Protein AF-A0A7S1NG28-F1 (afdb_monomer_lite)

Foldseek 3Di:
DDDPPPPPPPPDLDPCLVVLLVVLCCVVVVVVVVVVVCVVVCVAPPVNVVVVVVCCVPPVVVVLLVVLVVPADPVLDDVVVLVVVLVVLVVVLVVLLVCLVPPDPDDPLVSLLNSLVRSLVSNPPPCLSNVQSVCCSPPVSCNSSSSNGPPPVVSNVVSVVSNVVSVVVVVVVVVVVVVVVVVVPVPPDPCPDPVVVVVVVVVPPD

InterPro domains:
  IPR004776 Membrane transport PIN-like [PF03547] (29-153)
  IPR051832 Regulators of mTOR signaling and Rac activation [PTHR22829] (18-184)

Organism: NCBI:txid73025

Sequence (206 aa):
FFSIQTMEPLMTPGPGAIEGLALALGKTLGVVAIGYVMGSAGFCDPAAGKGLNQFLSWVAFPAFVFHGLATMDLSRLSWSVYSAILVSKIVPMVAMIAIVFCFSSACMSDRWKMAGILGMFVTMTNDVAIGLPIVQAVYPEFTSYLYLPQQHVLFNPVALIFLEVGATCESAGAGTLIEQLEDSSTTPRRVTPTWVKLLRNILTNH

Secondary structure (DSSP, 8-state):
-------------STHHHHHHHHHHHHHHHHHHHHHHHHHTT-S-HHHHHHHHHHIIIIIHHHHHHHHHHT--GGG--HHHHHHHHHHHHHHHHHHHHHHHHH--S-HHHHHHHHHHHHHHHH---HHHHHHHHHHHH-GGGHHHHTSTTHHHHHHHHHHHHHHHHHHHHHHHHHHHHHHHHHTT-S------HHHHHHHHHHT--

Structure (mmCIF, N/CA/C/O backbone):
data_AF-A0A7S1NG28-F1
#
_entry.id   AF-A0A7S1NG28-F1
#
loop_
_atom_site.group_PDB
_atom_site.id
_atom_site.type_symbol
_atom_site.label_atom_id
_atom_site.label_alt_id
_atom_site.label_comp_id
_atom_site.label_asym_id
_atom_site.label_entity_id
_atom_site.label_seq_id
_atom_site.pdbx_PDB_ins_code
_atom_site.Cartn_x
_atom_site.Cartn_y
_atom_site.Cartn_z
_atom_site.occupancy
_atom_site.B_iso_or_equiv
_atom_site.auth_seq_id
_atom_site.auth_comp_id
_atom_site.auth_asym_id
_atom_site.auth_atom_id
_atom_site.pdbx_PDB_model_num
ATOM 1 N N . PHE A 1 1 ? -5.004 -18.526 -11.754 1.00 30.83 1 PHE A N 1
ATOM 2 C CA . PHE A 1 1 ? -6.233 -18.669 -12.559 1.00 30.83 1 PHE A CA 1
ATOM 3 C C . PHE A 1 1 ? -6.660 -17.307 -13.096 1.00 30.83 1 PHE A C 1
ATOM 5 O O . PHE A 1 1 ? -7.582 -16.688 -12.593 1.00 30.83 1 PHE A O 1
ATOM 12 N N . PHE A 1 2 ? -5.934 -16.824 -14.097 1.00 25.06 2 PHE A N 1
ATOM 13 C CA . PHE A 1 2 ? -6.438 -15.955 -15.156 1.00 25.06 2 PHE A CA 1
ATOM 14 C C . PHE A 1 2 ? -5.413 -16.127 -16.272 1.00 25.06 2 PHE A C 1
ATOM 16 O O . PHE A 1 2 ? -4.219 -15.950 -16.034 1.00 25.06 2 PHE A O 1
ATOM 23 N N . SER A 1 3 ? -5.858 -16.659 -17.405 1.00 23.86 3 SER A N 1
ATOM 24 C CA . SER A 1 3 ? -4.995 -17.138 -18.477 1.00 23.86 3 SER A CA 1
ATOM 25 C C . SER A 1 3 ? -4.013 -16.070 -18.944 1.00 23.86 3 SER A C 1
ATOM 27 O O . SER A 1 3 ? -4.381 -15.108 -19.613 1.00 23.86 3 SER A O 1
ATOM 29 N N . ILE A 1 4 ? -2.741 -16.321 -18.656 1.00 35.03 4 ILE A N 1
ATOM 30 C CA . ILE A 1 4 ? -1.608 -15.873 -19.455 1.00 35.03 4 ILE A CA 1
ATOM 31 C C . ILE A 1 4 ? -1.685 -16.660 -20.773 1.00 35.03 4 ILE A C 1
ATOM 33 O O . ILE A 1 4 ? -1.007 -17.671 -20.881 1.00 35.03 4 ILE A O 1
ATOM 37 N N . GLN A 1 5 ? -2.563 -16.306 -21.729 1.00 37.75 5 GLN A N 1
ATOM 38 C CA . GLN A 1 5 ? -2.419 -16.818 -23.110 1.00 37.75 5 GLN A CA 1
ATOM 39 C C . GLN A 1 5 ? -3.238 -16.179 -24.242 1.00 37.75 5 GLN A C 1
ATOM 41 O O . GLN A 1 5 ? -3.453 -16.818 -25.267 1.00 37.75 5 GLN A O 1
ATOM 46 N N . THR A 1 6 ? -3.594 -14.902 -24.168 1.00 32.41 6 THR A N 1
ATOM 47 C CA . THR A 1 6 ? -3.816 -14.147 -25.415 1.00 32.41 6 THR A CA 1
ATOM 48 C C . THR A 1 6 ? -2.918 -12.927 -25.415 1.00 32.41 6 THR A C 1
ATOM 50 O O . THR A 1 6 ? -3.354 -11.801 -25.192 1.00 32.41 6 THR A O 1
ATOM 53 N N . MET A 1 7 ? -1.628 -13.200 -25.635 1.00 38.50 7 MET A N 1
ATOM 54 C CA . MET A 1 7 ? -0.786 -12.304 -26.414 1.00 38.50 7 MET A CA 1
ATOM 55 C C . MET A 1 7 ? -1.420 -12.186 -27.803 1.00 38.50 7 MET A C 1
ATOM 57 O O . MET A 1 7 ? -1.120 -12.967 -28.700 1.00 38.50 7 MET A O 1
ATOM 61 N N . GLU A 1 8 ? -2.332 -11.239 -27.969 1.00 35.44 8 GLU A N 1
ATOM 62 C CA . GLU A 1 8 ? -2.424 -10.569 -29.255 1.00 35.44 8 GLU A CA 1
ATOM 63 C C . GLU A 1 8 ? -1.330 -9.498 -29.221 1.00 35.44 8 GLU A C 1
ATOM 65 O O . GLU A 1 8 ? -1.237 -8.766 -28.225 1.00 35.44 8 GLU A O 1
ATOM 70 N N . PRO A 1 9 ? -0.427 -9.438 -30.211 1.00 39.75 9 PRO A N 1
ATOM 71 C CA . PRO A 1 9 ? 0.555 -8.381 -30.226 1.00 39.75 9 PRO A CA 1
ATOM 72 C C . PRO A 1 9 ? -0.233 -7.094 -30.453 1.00 39.75 9 PRO A C 1
ATOM 74 O O . PRO A 1 9 ? -0.689 -6.836 -31.562 1.00 39.75 9 PRO A O 1
ATOM 77 N N . LEU A 1 10 ? -0.350 -6.243 -29.432 1.00 43.09 10 LEU A N 1
ATOM 78 C CA . LEU A 1 10 ? -0.720 -4.832 -29.604 1.00 43.09 10 LEU A CA 1
ATOM 79 C C . LEU A 1 10 ? 0.421 -4.068 -30.316 1.00 43.09 10 LEU A C 1
ATOM 81 O O . LEU A 1 10 ? 0.764 -2.942 -29.971 1.00 43.09 10 LEU A O 1
ATOM 85 N N . MET A 1 11 ? 1.048 -4.704 -31.311 1.00 46.78 11 MET A N 1
ATOM 86 C CA . MET A 1 11 ? 2.004 -4.122 -32.233 1.00 46.78 11 MET A CA 1
ATOM 87 C C . MET A 1 11 ? 1.232 -3.424 -33.347 1.00 46.78 11 MET A C 1
ATOM 89 O O . MET A 1 11 ? 1.193 -3.881 -34.484 1.00 46.78 11 MET A O 1
ATOM 93 N N . THR A 1 12 ? 0.665 -2.270 -33.024 1.00 39.78 12 THR A N 1
ATOM 94 C CA . THR A 1 12 ? 0.581 -1.178 -33.992 1.00 39.78 12 THR A CA 1
ATOM 95 C C . THR A 1 12 ? 0.911 0.113 -33.251 1.00 39.78 12 THR A C 1
ATOM 97 O O . THR A 1 12 ? 0.178 0.460 -32.321 1.00 39.78 12 THR A O 1
ATOM 100 N N . PRO A 1 13 ? 1.990 0.833 -33.613 1.00 50.16 13 PRO A N 1
ATOM 101 C CA . PRO A 1 13 ? 2.253 2.153 -33.064 1.00 50.16 13 PRO A CA 1
ATOM 102 C C . PRO A 1 13 ? 1.191 3.090 -33.644 1.00 50.16 13 PRO A C 1
ATOM 104 O O . PRO A 1 13 ? 1.249 3.504 -34.798 1.00 50.16 13 PRO A O 1
ATOM 107 N N . GLY A 1 14 ? 0.149 3.333 -32.865 1.00 51.50 14 GLY A N 1
ATOM 108 C CA . GLY A 1 14 ? -1.042 4.056 -33.279 1.00 51.50 14 GLY A CA 1
ATOM 109 C C . GLY A 1 14 ? -1.953 4.310 -32.075 1.00 51.50 14 GLY A C 1
ATOM 110 O O . GLY A 1 14 ? -1.611 3.899 -30.969 1.00 51.50 14 GLY A O 1
ATOM 111 N N . PRO A 1 15 ? -3.106 4.971 -32.256 1.00 47.94 15 PRO A N 1
ATOM 112 C CA . PRO A 1 15 ? -3.998 5.486 -31.199 1.00 47.94 15 PRO A CA 1
ATOM 113 C C . PRO A 1 15 ? -4.588 4.449 -30.204 1.00 47.94 15 PRO A C 1
ATOM 115 O O . PRO A 1 15 ? -5.473 4.784 -29.424 1.00 47.94 15 PRO A O 1
ATOM 118 N N . GLY A 1 16 ? -4.080 3.213 -30.168 1.00 58.66 16 GLY A N 1
ATOM 119 C CA . GLY A 1 16 ? -4.538 2.095 -29.339 1.00 58.66 16 GLY A CA 1
ATOM 120 C C . GLY A 1 16 ? -3.988 2.038 -27.905 1.00 58.66 16 GLY A C 1
ATOM 121 O O . GLY A 1 16 ? -4.437 1.200 -27.129 1.00 58.66 16 GLY A O 1
ATOM 122 N N . ALA A 1 17 ? -3.067 2.918 -27.491 1.00 61.31 17 ALA A N 1
ATOM 123 C CA . ALA A 1 17 ? -2.625 2.965 -26.086 1.00 61.31 17 ALA A CA 1
ATOM 124 C C . ALA A 1 17 ? -3.771 3.373 -25.136 1.00 61.31 17 ALA A C 1
ATO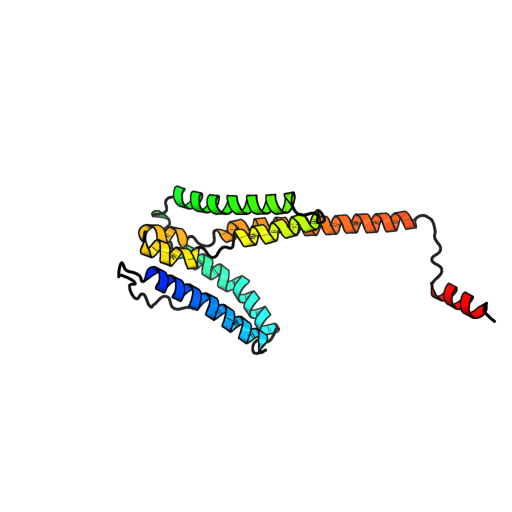M 126 O O . ALA A 1 17 ? -3.914 2.823 -24.043 1.00 61.31 17 ALA A O 1
ATOM 127 N N . ILE A 1 18 ? -4.626 4.300 -25.585 1.00 66.31 18 ILE A N 1
ATOM 128 C CA . ILE A 1 18 ? -5.821 4.735 -24.850 1.00 66.31 18 ILE A CA 1
ATOM 129 C C . ILE A 1 18 ? -6.872 3.622 -24.816 1.00 66.31 18 ILE A C 1
ATOM 131 O O . ILE A 1 18 ? -7.510 3.420 -23.787 1.00 66.31 18 ILE A O 1
ATOM 135 N N . GLU A 1 19 ? -7.016 2.855 -25.898 1.00 70.00 19 GLU A N 1
ATOM 136 C CA . GLU A 1 19 ? -7.930 1.709 -25.960 1.00 70.00 19 GLU A CA 1
ATOM 137 C C . GLU A 1 19 ? -7.459 0.558 -25.065 1.00 70.00 19 GLU A C 1
ATOM 139 O O . GLU A 1 19 ? -8.256 -0.006 -24.317 1.00 70.00 19 GLU A O 1
ATOM 144 N N . GLY A 1 20 ? -6.157 0.258 -25.061 1.00 68.88 20 GLY A N 1
ATOM 145 C CA . GLY A 1 20 ? -5.554 -0.725 -24.162 1.00 68.88 20 GLY A CA 1
ATOM 146 C C . GLY A 1 20 ? -5.721 -0.341 -22.691 1.00 68.88 20 GLY A C 1
ATOM 147 O O . GLY A 1 20 ? -6.097 -1.181 -21.870 1.00 68.88 20 GLY A O 1
ATOM 148 N N . LEU A 1 21 ? -5.529 0.941 -22.365 1.00 67.75 21 LEU A N 1
ATOM 149 C CA . LEU A 1 21 ? -5.774 1.475 -21.026 1.00 67.75 21 LEU A CA 1
ATOM 150 C C . LEU A 1 21 ? -7.259 1.390 -20.645 1.00 67.75 21 LEU A C 1
ATOM 152 O O . LEU A 1 21 ? -7.587 0.884 -19.572 1.00 67.75 21 LEU A O 1
ATOM 156 N N . ALA A 1 22 ? -8.161 1.841 -21.519 1.00 74.25 22 ALA A N 1
ATOM 157 C CA . ALA A 1 22 ? -9.603 1.790 -21.290 1.00 74.25 22 ALA A CA 1
ATOM 158 C C . ALA A 1 22 ? -10.098 0.348 -21.110 1.00 74.25 22 ALA A C 1
ATOM 160 O O . ALA A 1 22 ? -10.918 0.079 -20.232 1.00 74.25 22 ALA A O 1
ATOM 161 N N . LEU A 1 23 ? -9.553 -0.600 -21.875 1.00 77.94 23 LEU A N 1
ATOM 162 C CA . LEU A 1 23 ? -9.865 -2.021 -21.760 1.00 77.94 23 LEU A CA 1
ATOM 163 C C . LEU A 1 23 ? -9.346 -2.618 -20.444 1.00 77.94 23 LEU A C 1
ATOM 165 O O . LEU A 1 23 ? -10.053 -3.401 -19.808 1.00 77.94 23 LEU A O 1
ATOM 169 N N . ALA A 1 24 ? -8.132 -2.261 -20.017 1.00 69.25 24 ALA A N 1
ATOM 170 C CA . ALA A 1 24 ? -7.560 -2.714 -18.749 1.00 69.25 24 ALA A CA 1
ATOM 171 C C . ALA A 1 24 ? -8.343 -2.164 -17.544 1.00 69.25 24 ALA A C 1
ATOM 173 O O . ALA A 1 24 ? -8.700 -2.916 -16.630 1.00 69.25 24 ALA A O 1
ATOM 174 N N . LEU A 1 25 ? -8.679 -0.873 -17.567 1.00 75.62 25 LEU A N 1
ATOM 175 C CA . LEU A 1 25 ? -9.518 -0.234 -16.553 1.00 75.62 25 LEU A CA 1
ATOM 176 C C . LEU A 1 25 ? -10.925 -0.836 -16.537 1.00 75.62 25 LEU A C 1
ATOM 178 O O . LEU A 1 25 ? -11.418 -1.210 -15.477 1.00 75.62 25 LEU A O 1
ATOM 182 N N . GLY A 1 26 ? -11.545 -1.017 -17.704 1.00 81.19 26 GLY A N 1
ATOM 183 C CA . GLY A 1 26 ? -12.865 -1.631 -17.825 1.00 81.19 26 GLY A CA 1
ATOM 184 C C . GLY A 1 26 ? -12.901 -3.058 -17.278 1.00 81.19 26 GLY A C 1
ATOM 185 O O . GLY A 1 26 ? -13.820 -3.412 -16.542 1.00 81.19 26 GLY A O 1
ATOM 186 N N . LYS A 1 27 ? -11.875 -3.871 -17.557 1.00 78.06 27 LYS A N 1
ATOM 187 C CA . LYS A 1 27 ? -11.759 -5.236 -17.014 1.00 78.06 27 LYS A CA 1
ATOM 188 C C . LYS A 1 27 ? -11.588 -5.247 -15.496 1.00 78.06 27 LYS A C 1
ATOM 190 O O . LYS A 1 27 ? -12.280 -6.003 -14.818 1.00 78.06 27 LYS A O 1
ATOM 195 N N . THR A 1 28 ? -10.682 -4.429 -14.961 1.00 78.12 28 THR A N 1
ATOM 196 C CA . THR A 1 28 ? -10.407 -4.405 -13.514 1.00 78.12 28 THR A CA 1
ATOM 197 C C . THR A 1 28 ? -11.588 -3.861 -12.714 1.00 78.12 28 THR A C 1
ATOM 199 O O . THR A 1 28 ? -12.024 -4.506 -11.761 1.00 78.12 28 THR A O 1
ATOM 202 N N . LEU A 1 29 ? -12.177 -2.741 -13.138 1.00 82.94 29 LEU A N 1
ATOM 203 C CA . LEU A 1 29 ? -13.374 -2.179 -12.507 1.00 82.94 29 LEU A CA 1
ATOM 204 C C . LEU A 1 29 ? -14.593 -3.086 -12.689 1.00 82.94 29 LEU A C 1
ATOM 206 O O . LEU A 1 29 ? -15.371 -3.250 -11.754 1.00 82.94 29 LEU A O 1
ATOM 210 N N . GLY A 1 30 ? -14.735 -3.720 -13.855 1.00 88.19 30 GLY A N 1
ATOM 211 C CA . GLY A 1 30 ? -15.821 -4.655 -14.141 1.00 88.19 30 GLY A CA 1
ATOM 212 C C . GLY A 1 30 ? -15.817 -5.861 -13.204 1.00 88.19 30 GLY A C 1
ATOM 213 O O . GLY A 1 30 ? -16.849 -6.186 -12.622 1.00 88.19 30 GLY A O 1
ATOM 214 N N . VAL A 1 31 ? -14.657 -6.487 -12.982 1.00 85.69 31 VAL A N 1
ATOM 215 C CA . VAL A 1 31 ? -14.522 -7.601 -12.025 1.00 85.69 31 VAL A CA 1
ATOM 216 C C . VAL A 1 31 ? -14.873 -7.169 -10.599 1.00 85.69 31 VAL A C 1
ATOM 218 O O . VAL A 1 31 ? -15.598 -7.888 -9.910 1.00 85.69 31 VAL A O 1
ATOM 221 N N . VAL A 1 32 ? -14.412 -5.994 -10.157 1.00 85.69 32 VAL A N 1
ATOM 222 C CA . VAL A 1 32 ? -14.742 -5.466 -8.821 1.00 85.69 32 VAL A CA 1
ATOM 223 C C . VAL A 1 32 ? -16.242 -5.183 -8.695 1.00 85.69 32 VAL A C 1
ATOM 225 O O . VAL A 1 32 ? -16.850 -5.552 -7.690 1.00 85.69 32 VAL A O 1
ATOM 228 N N . ALA A 1 33 ? -16.860 -4.592 -9.721 1.00 87.81 33 ALA A N 1
ATOM 229 C CA . ALA A 1 33 ? -18.292 -4.305 -9.747 1.00 87.81 33 ALA A CA 1
ATOM 230 C C . ALA A 1 33 ? -19.134 -5.587 -9.685 1.00 87.81 33 ALA A C 1
ATOM 232 O O . ALA A 1 33 ? -20.088 -5.657 -8.912 1.00 87.81 33 ALA A O 1
ATOM 233 N N . ILE A 1 34 ? -18.751 -6.624 -10.435 1.00 89.56 34 ILE A N 1
ATOM 234 C CA . ILE A 1 34 ? -19.405 -7.937 -10.379 1.00 89.56 34 ILE A CA 1
ATOM 235 C C . ILE A 1 34 ? -19.285 -8.531 -8.973 1.00 89.56 34 ILE A C 1
ATOM 237 O O . ILE A 1 34 ? -20.286 -8.980 -8.421 1.00 89.56 34 ILE A O 1
ATOM 241 N N . GLY A 1 35 ? -18.096 -8.486 -8.363 1.00 85.44 35 GLY A N 1
ATOM 242 C CA . GLY A 1 35 ? -17.890 -8.957 -6.991 1.00 85.44 35 GLY A CA 1
ATOM 243 C C . GLY A 1 35 ? -18.773 -8.228 -5.974 1.00 85.44 35 GLY A C 1
ATOM 244 O O . GLY A 1 35 ? -19.375 -8.865 -5.109 1.00 85.44 35 GLY A O 1
ATOM 245 N N . TYR A 1 36 ? -18.917 -6.907 -6.113 1.00 87.38 36 TYR A N 1
ATOM 246 C CA . TYR A 1 36 ? -19.797 -6.106 -5.263 1.00 87.38 36 TYR A CA 1
ATOM 247 C C . TYR A 1 36 ? -21.275 -6.471 -5.445 1.00 87.38 36 TYR A C 1
ATOM 249 O O . TYR A 1 36 ? -21.966 -6.695 -4.454 1.00 87.38 36 TYR A O 1
ATOM 257 N N . VAL A 1 37 ? -21.754 -6.586 -6.689 1.00 89.38 37 VAL A N 1
ATOM 258 C CA . VAL A 1 37 ? -23.142 -6.982 -6.991 1.00 89.38 37 VAL A CA 1
ATOM 259 C C . VAL A 1 37 ? -23.438 -8.388 -6.470 1.00 89.38 37 VAL A C 1
ATOM 261 O O . VAL A 1 37 ? -24.502 -8.633 -5.913 1.00 89.38 37 VAL A O 1
ATOM 264 N N . MET A 1 38 ? -22.488 -9.314 -6.593 1.00 85.56 38 MET A N 1
ATOM 265 C CA . MET A 1 38 ? -22.636 -10.681 -6.092 1.00 85.56 38 MET A CA 1
ATOM 266 C C . MET A 1 38 ? -22.705 -10.727 -4.556 1.00 85.56 38 MET A C 1
ATOM 268 O O . MET A 1 38 ? -23.465 -11.518 -3.995 1.00 85.56 38 MET A O 1
ATOM 272 N N . GLY A 1 39 ? -21.959 -9.850 -3.877 1.00 82.50 39 GLY A N 1
ATOM 273 C CA . GLY A 1 39 ? -22.046 -9.661 -2.429 1.00 82.50 39 GLY A CA 1
ATOM 274 C C . GLY A 1 39 ? -23.351 -8.993 -1.985 1.00 82.50 39 GLY A C 1
ATOM 275 O O . GLY A 1 39 ? -23.963 -9.437 -1.018 1.00 82.50 39 GLY A O 1
ATOM 276 N N . SER A 1 40 ? -23.816 -7.964 -2.700 1.00 81.88 40 SER A N 1
ATOM 277 C CA . SER A 1 40 ? -25.035 -7.224 -2.343 1.00 81.88 40 SER A CA 1
ATOM 278 C C . SER A 1 40 ? -26.323 -7.990 -2.647 1.00 81.88 40 SER A C 1
ATOM 280 O O . SER A 1 40 ? -27.295 -7.864 -1.908 1.00 81.88 40 SER A O 1
ATOM 282 N N . ALA A 1 41 ? -26.326 -8.836 -3.679 1.00 84.62 41 ALA A N 1
ATOM 283 C CA . ALA A 1 41 ? -27.439 -9.723 -4.010 1.00 84.62 41 ALA A CA 1
ATOM 284 C C . ALA A 1 41 ? -27.504 -10.989 -3.128 1.00 84.62 41 ALA A C 1
ATOM 286 O O . ALA A 1 41 ? -28.381 -11.826 -3.328 1.00 84.62 41 ALA A O 1
ATOM 287 N N . GLY A 1 42 ? -26.591 -11.148 -2.161 1.00 80.25 42 GLY A N 1
ATOM 288 C CA . GLY A 1 42 ? -26.604 -12.263 -1.209 1.00 80.25 42 GLY A CA 1
ATOM 289 C C . GLY A 1 42 ? -26.225 -13.620 -1.810 1.00 80.25 42 GLY A C 1
ATOM 290 O O . GLY A 1 42 ? -26.454 -14.646 -1.179 1.00 80.25 42 GLY A O 1
ATOM 291 N N . PHE A 1 43 ? -25.630 -13.650 -3.010 1.00 77.25 43 PHE A N 1
ATOM 292 C CA . PHE A 1 43 ? -25.135 -14.891 -3.624 1.00 77.25 43 PHE A CA 1
ATOM 293 C C . PHE A 1 43 ? -23.929 -15.474 -2.879 1.00 77.25 43 PHE A C 1
ATOM 295 O O . PHE A 1 43 ? -23.653 -16.667 -2.994 1.00 77.25 43 PHE A O 1
ATOM 302 N N . CYS A 1 44 ? -23.194 -14.639 -2.141 1.00 72.50 44 CYS A N 1
ATOM 303 C CA . CYS A 1 44 ? -22.041 -15.050 -1.355 1.00 72.50 44 CYS A CA 1
ATOM 304 C C . CYS A 1 44 ? -22.401 -15.048 0.133 1.00 72.50 44 CYS A C 1
ATOM 306 O O . CYS A 1 44 ? -22.610 -13.990 0.727 1.00 72.50 44 CYS A O 1
ATOM 308 N N . ASP A 1 45 ? -22.464 -16.237 0.728 1.00 79.44 45 ASP A N 1
ATOM 309 C CA . ASP A 1 45 ? -22.670 -16.393 2.165 1.00 79.44 45 ASP A CA 1
ATOM 310 C C . ASP A 1 45 ? -21.518 -15.720 2.948 1.00 79.44 45 ASP A C 1
ATOM 312 O O . ASP A 1 45 ? -20.351 -15.856 2.551 1.00 79.44 45 ASP A O 1
ATOM 316 N N . PRO A 1 46 ? -21.776 -15.014 4.066 1.00 76.69 46 PRO A N 1
ATOM 317 C CA . PRO A 1 46 ? -20.724 -14.352 4.838 1.00 76.69 46 PRO A CA 1
ATOM 318 C C . PRO A 1 46 ? -19.600 -15.298 5.287 1.00 76.69 46 PRO A C 1
ATOM 320 O O . PRO A 1 46 ? -18.443 -14.875 5.388 1.00 76.69 46 PRO A O 1
ATOM 323 N N . ALA A 1 47 ? -19.895 -16.587 5.510 1.00 79.38 47 ALA A N 1
ATOM 324 C CA . ALA A 1 47 ? -18.872 -17.581 5.828 1.00 79.38 47 ALA A CA 1
ATOM 325 C C . ALA A 1 47 ? -17.980 -17.903 4.615 1.00 79.38 47 ALA A C 1
ATOM 327 O O . ALA A 1 47 ? -16.760 -18.016 4.763 1.00 79.38 47 ALA A O 1
ATOM 328 N N . ALA A 1 48 ? -18.557 -17.974 3.411 1.00 80.44 48 ALA A N 1
ATOM 329 C CA . ALA A 1 48 ? -17.812 -18.154 2.165 1.00 80.44 48 ALA A CA 1
ATOM 330 C C . ALA A 1 48 ? -16.920 -16.940 1.856 1.00 80.44 48 ALA A C 1
ATOM 332 O O . ALA A 1 48 ? -15.756 -17.111 1.492 1.00 80.44 48 ALA A O 1
ATOM 333 N N . GLY A 1 49 ? -17.413 -15.719 2.091 1.00 82.38 49 GLY A N 1
ATOM 334 C CA . GLY A 1 49 ? -16.621 -14.492 1.961 1.00 82.38 49 GLY A CA 1
ATOM 335 C C . GLY A 1 49 ? -15.412 -14.462 2.904 1.00 82.38 49 GLY A C 1
ATOM 336 O O . GLY A 1 49 ? -14.304 -14.109 2.492 1.00 82.38 49 GLY A O 1
ATOM 337 N N . LYS A 1 50 ? -15.587 -14.912 4.154 1.00 83.19 50 LYS A N 1
ATOM 338 C CA . LYS A 1 50 ? -14.488 -15.032 5.125 1.00 83.19 50 LYS A CA 1
ATOM 339 C C . LYS A 1 50 ? -13.456 -16.082 4.697 1.00 83.19 50 LYS A C 1
ATOM 341 O O . LYS A 1 50 ? -12.258 -15.809 4.760 1.00 83.19 50 LYS A O 1
ATOM 346 N N . GLY A 1 51 ? -13.908 -17.242 4.216 1.00 84.75 51 GLY A N 1
ATOM 347 C CA . GLY A 1 51 ? -13.035 -18.295 3.687 1.00 84.75 51 GLY A CA 1
ATOM 348 C C . GLY A 1 51 ? -12.237 -17.845 2.460 1.00 84.75 51 GLY A C 1
ATOM 349 O O . GLY A 1 51 ? -11.030 -18.077 2.387 1.00 84.75 51 GLY A O 1
ATOM 350 N N . LEU A 1 52 ? -12.879 -17.124 1.537 1.00 84.88 52 LEU A N 1
ATOM 351 C CA . LEU A 1 52 ? -12.221 -16.550 0.366 1.00 84.88 52 LEU A CA 1
ATOM 352 C C . LEU A 1 52 ? -11.155 -15.526 0.766 1.00 84.88 52 LEU A C 1
ATOM 354 O O . LEU A 1 52 ? -10.037 -15.592 0.263 1.00 84.88 52 LEU A O 1
ATOM 358 N N . ASN A 1 53 ? -11.458 -14.617 1.697 1.00 83.50 53 ASN A N 1
ATOM 359 C CA . ASN A 1 53 ? -10.482 -13.632 2.166 1.00 83.50 53 ASN A CA 1
ATOM 360 C C . ASN A 1 53 ? -9.265 -14.301 2.833 1.00 83.50 53 ASN A C 1
ATOM 362 O O . ASN A 1 53 ? -8.119 -13.904 2.608 1.00 83.50 53 ASN A O 1
ATOM 366 N N . GLN A 1 54 ? -9.496 -15.371 3.598 1.00 85.81 54 GLN A N 1
ATOM 367 C CA . GLN A 1 54 ? -8.425 -16.160 4.201 1.00 85.81 54 GLN A CA 1
ATOM 368 C C . GLN A 1 54 ? -7.560 -16.844 3.132 1.00 85.81 54 GLN A C 1
ATOM 370 O O . GLN A 1 54 ? -6.336 -16.761 3.194 1.00 85.81 54 GLN A O 1
ATOM 375 N N . PHE A 1 55 ? -8.171 -17.450 2.111 1.00 89.25 55 PHE A N 1
ATOM 376 C CA . PHE A 1 55 ? -7.445 -18.044 0.986 1.00 89.25 55 PHE A CA 1
ATOM 377 C C . PHE A 1 55 ? -6.627 -17.006 0.207 1.00 89.25 55 PHE A C 1
ATOM 379 O O . PHE A 1 55 ? -5.457 -17.242 -0.102 1.00 89.25 55 PHE A O 1
ATOM 386 N N . LEU A 1 56 ? -7.220 -15.845 -0.082 1.00 84.31 56 LEU A N 1
ATOM 387 C CA . LEU A 1 56 ? -6.543 -14.757 -0.780 1.00 84.31 56 LEU A CA 1
ATOM 388 C C . LEU A 1 56 ? -5.319 -14.283 0.001 1.00 84.31 56 LEU A C 1
ATOM 390 O O . LEU A 1 56 ? -4.242 -14.154 -0.574 1.00 84.31 56 LEU A O 1
ATOM 394 N N . SER A 1 57 ? -5.475 -14.097 1.311 1.00 81.00 57 SER A N 1
ATOM 395 C CA . SER A 1 57 ? -4.418 -13.587 2.183 1.00 81.00 57 SER A CA 1
ATOM 396 C C . SER A 1 57 ? -3.289 -14.600 2.408 1.00 81.00 57 SER A C 1
ATOM 398 O O . SER A 1 57 ? -2.122 -14.221 2.401 1.00 81.00 57 SER A O 1
ATOM 400 N N . TRP A 1 58 ? -3.612 -15.884 2.592 1.00 84.06 58 TRP A N 1
ATOM 401 C CA . TRP A 1 58 ? -2.633 -16.907 2.990 1.00 84.06 58 TRP A CA 1
ATOM 402 C C . TRP A 1 58 ? -2.008 -17.664 1.820 1.00 84.06 58 TRP A C 1
ATOM 404 O O . TRP A 1 58 ? -0.869 -18.107 1.925 1.00 84.06 58 TRP A O 1
ATOM 414 N N . VAL A 1 59 ? -2.741 -17.849 0.722 1.00 86.12 59 VAL A N 1
ATOM 415 C CA . VAL A 1 59 ? -2.319 -18.731 -0.376 1.00 86.12 59 VAL A CA 1
ATOM 416 C C . VAL A 1 59 ? -2.156 -17.949 -1.667 1.00 86.12 59 VAL A C 1
ATOM 418 O O . VAL A 1 59 ? -1.076 -17.951 -2.255 1.00 86.12 59 VAL A O 1
ATOM 421 N N . ALA A 1 60 ? -3.208 -17.259 -2.110 1.00 82.00 60 ALA A N 1
ATOM 422 C CA . ALA A 1 60 ? -3.203 -16.645 -3.434 1.00 82.00 60 ALA A CA 1
ATOM 423 C C . ALA A 1 60 ? -2.215 -15.478 -3.526 1.00 82.00 60 ALA A C 1
ATOM 425 O O . ALA A 1 60 ? -1.476 -15.385 -4.503 1.00 82.00 60 ALA A O 1
ATOM 426 N N . PHE A 1 61 ? -2.178 -14.606 -2.516 1.00 76.00 61 PHE A N 1
ATOM 427 C CA . PHE A 1 61 ? -1.312 -13.432 -2.525 1.00 76.00 61 PHE A CA 1
ATOM 428 C C . PHE A 1 61 ? 0.178 -13.798 -2.434 1.00 76.00 61 PHE A C 1
ATOM 430 O O . PHE A 1 61 ? 0.931 -13.347 -3.298 1.00 76.00 61 PHE A O 1
ATOM 437 N N . PRO A 1 62 ? 0.632 -14.665 -1.505 1.00 75.38 62 PRO A N 1
ATOM 438 C CA . PRO A 1 62 ? 2.028 -15.102 -1.491 1.00 75.38 62 PRO A CA 1
ATOM 439 C C . PRO A 1 62 ? 2.440 -15.826 -2.778 1.00 75.38 62 PRO A C 1
ATOM 441 O O . PRO A 1 62 ? 3.518 -15.564 -3.310 1.00 75.38 62 PRO A O 1
ATOM 444 N N . ALA A 1 63 ? 1.568 -16.680 -3.329 1.00 81.69 63 ALA A N 1
ATOM 445 C CA . ALA A 1 63 ? 1.826 -17.356 -4.600 1.00 81.69 63 ALA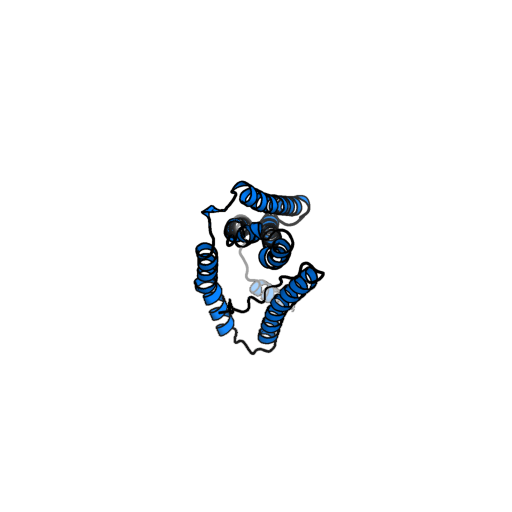 A CA 1
ATOM 446 C C . ALA A 1 63 ? 1.928 -16.367 -5.772 1.00 81.69 63 ALA A C 1
ATOM 448 O O . ALA A 1 63 ? 2.783 -16.531 -6.639 1.00 81.69 63 ALA A O 1
ATOM 449 N N . PHE A 1 64 ? 1.095 -15.324 -5.788 1.00 75.31 64 PHE A N 1
ATOM 450 C CA . PHE A 1 64 ? 1.151 -14.258 -6.786 1.00 75.31 64 PHE A CA 1
ATOM 451 C C . PHE A 1 64 ? 2.460 -13.466 -6.705 1.00 75.31 64 PHE A C 1
ATOM 453 O O . PHE A 1 64 ? 3.109 -13.266 -7.728 1.00 75.31 64 PHE A O 1
ATOM 460 N N . VAL A 1 65 ? 2.886 -13.073 -5.499 1.00 72.94 65 VAL A N 1
ATOM 461 C CA . VAL A 1 65 ? 4.169 -12.380 -5.283 1.00 72.94 65 VAL A CA 1
ATOM 462 C C . VAL A 1 65 ? 5.336 -13.249 -5.752 1.00 72.94 65 VAL A C 1
ATOM 464 O O . VAL A 1 65 ? 6.203 -12.775 -6.483 1.00 72.94 65 VAL A O 1
ATOM 467 N N . PHE A 1 66 ? 5.344 -14.534 -5.383 1.00 79.38 66 PHE A N 1
ATOM 468 C CA . PHE A 1 66 ? 6.395 -15.467 -5.787 1.00 79.38 66 PHE A CA 1
ATOM 469 C C . PHE A 1 66 ? 6.421 -15.687 -7.301 1.00 79.38 66 PHE A C 1
ATOM 471 O O . PHE A 1 66 ? 7.489 -15.707 -7.903 1.00 79.38 66 PHE A O 1
ATOM 478 N N . HIS A 1 67 ? 5.253 -15.801 -7.932 1.00 78.12 67 HIS A N 1
ATOM 479 C CA . HIS A 1 67 ? 5.150 -15.890 -9.383 1.00 78.12 67 HIS A CA 1
ATOM 480 C C . HIS A 1 67 ? 5.676 -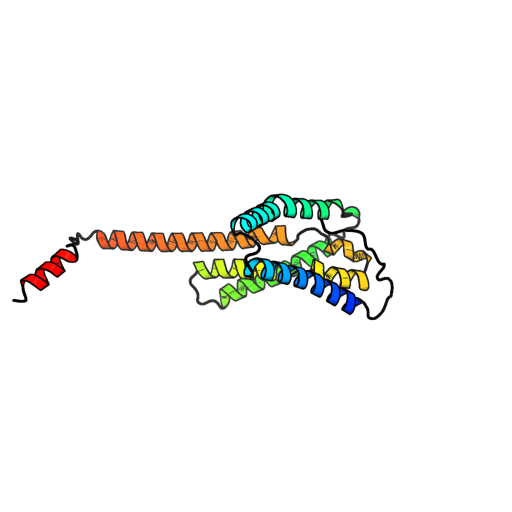14.624 -10.072 1.00 78.12 67 HIS A C 1
ATOM 482 O O . HIS A 1 67 ? 6.404 -14.724 -11.060 1.00 78.12 67 HIS A O 1
ATOM 488 N N . GLY A 1 68 ? 5.370 -13.448 -9.516 1.00 71.69 68 GLY A N 1
ATOM 489 C CA . GLY A 1 68 ? 5.946 -12.180 -9.950 1.00 71.69 68 GLY A CA 1
ATOM 490 C C . GLY A 1 68 ? 7.470 -12.209 -9.883 1.00 71.69 68 GLY A C 1
ATOM 491 O O . GLY A 1 68 ? 8.114 -11.938 -10.884 1.00 71.69 68 GLY A O 1
ATOM 492 N N . LEU A 1 69 ? 8.053 -12.640 -8.757 1.00 70.19 69 LEU A N 1
ATOM 493 C CA . LEU A 1 69 ? 9.511 -12.723 -8.576 1.00 70.19 69 LEU A CA 1
ATOM 494 C C . LEU A 1 69 ? 10.168 -13.732 -9.528 1.00 70.19 69 LEU A C 1
ATOM 496 O O . LEU A 1 69 ? 11.210 -13.443 -10.107 1.00 70.19 69 LEU A O 1
ATOM 500 N N . ALA A 1 70 ? 9.564 -14.909 -9.691 1.00 76.00 70 ALA A N 1
ATOM 501 C CA . ALA A 1 70 ? 10.124 -16.012 -10.469 1.00 76.00 70 ALA A CA 1
ATOM 502 C C . ALA A 1 70 ? 10.115 -15.760 -11.984 1.00 76.00 70 ALA A C 1
ATOM 504 O O . ALA A 1 70 ? 10.894 -16.370 -12.712 1.00 76.00 70 ALA A O 1
ATOM 505 N N . THR A 1 71 ? 9.232 -14.886 -12.467 1.00 70.94 71 THR A N 1
ATOM 506 C CA . THR A 1 71 ? 9.142 -14.525 -13.889 1.00 70.94 71 THR A CA 1
ATOM 507 C C . THR A 1 71 ? 10.041 -13.342 -14.260 1.00 70.94 71 THR A C 1
ATOM 509 O O . THR A 1 71 ? 10.161 -13.019 -15.442 1.00 70.94 71 THR A O 1
ATOM 512 N N . MET A 1 72 ? 10.709 -12.715 -13.283 1.00 66.56 72 MET A N 1
ATOM 513 C CA . MET A 1 72 ? 11.585 -11.567 -13.519 1.00 66.56 72 MET A CA 1
ATOM 514 C C . MET A 1 72 ? 13.022 -11.966 -13.835 1.00 66.56 72 MET A C 1
ATOM 516 O O . MET A 1 72 ? 13.641 -12.755 -13.123 1.00 66.56 72 MET A O 1
ATOM 520 N N . ASP A 1 73 ? 13.605 -11.292 -14.824 1.00 69.75 73 ASP A N 1
ATOM 521 C CA . ASP A 1 73 ? 15.048 -11.297 -15.050 1.00 69.75 73 ASP A CA 1
ATOM 522 C C . ASP A 1 73 ? 15.718 -10.160 -14.255 1.00 69.75 73 ASP A C 1
ATOM 524 O O . ASP A 1 73 ? 15.831 -9.022 -14.717 1.00 69.75 73 ASP A O 1
ATOM 528 N N . LEU A 1 74 ? 16.162 -10.476 -13.034 1.00 67.56 74 LEU A N 1
ATOM 529 C CA . LEU A 1 74 ? 16.851 -9.542 -12.132 1.00 67.56 74 LEU A CA 1
ATOM 530 C C . LEU A 1 74 ? 18.222 -9.082 -12.666 1.00 67.56 74 LEU A C 1
ATOM 532 O O . LEU A 1 74 ? 18.757 -8.083 -12.187 1.00 67.56 74 LEU A O 1
ATOM 536 N N . SER A 1 75 ? 18.801 -9.775 -13.654 1.00 69.44 75 SER A N 1
ATOM 537 C CA . SER A 1 75 ? 20.132 -9.452 -14.187 1.00 69.44 75 SER A CA 1
ATOM 538 C C . SER A 1 75 ? 20.144 -8.216 -15.090 1.00 69.44 75 SER A C 1
ATOM 540 O O . SER A 1 75 ? 21.172 -7.556 -15.230 1.00 69.44 75 SER A O 1
ATOM 542 N N . ARG A 1 76 ? 18.990 -7.860 -15.664 1.00 65.75 76 ARG A N 1
ATOM 543 C CA . ARG A 1 76 ? 18.816 -6.690 -16.542 1.00 65.75 76 ARG A CA 1
ATOM 544 C C . ARG A 1 76 ? 18.339 -5.443 -15.799 1.00 65.75 76 ARG A C 1
ATOM 546 O O . ARG A 1 76 ? 18.042 -4.427 -16.429 1.00 65.75 76 ARG A O 1
ATOM 553 N N . LEU A 1 77 ? 18.235 -5.516 -14.472 1.00 70.56 77 LEU A N 1
ATOM 554 C CA . LEU A 1 77 ? 17.661 -4.458 -13.658 1.00 70.56 77 LEU A CA 1
ATOM 555 C C . LEU A 1 77 ? 18.694 -3.367 -13.344 1.00 70.56 77 LEU A C 1
ATOM 557 O O . LEU A 1 77 ? 19.678 -3.586 -12.638 1.00 70.56 77 LEU A O 1
ATOM 561 N N . SER A 1 78 ? 18.441 -2.148 -13.809 1.00 73.62 78 SER A N 1
ATOM 562 C CA . SER A 1 78 ? 19.145 -0.959 -13.334 1.00 73.62 78 SER A CA 1
ATOM 563 C C . SER A 1 78 ? 18.621 -0.551 -11.951 1.00 73.62 78 SER A C 1
ATOM 565 O O . SER A 1 78 ? 17.540 0.019 -11.790 1.00 73.62 78 SER A O 1
ATOM 567 N N . TRP A 1 79 ? 19.419 -0.824 -10.918 1.00 76.12 79 TRP A N 1
ATOM 568 C CA . TRP A 1 79 ? 19.094 -0.497 -9.522 1.00 76.12 79 TRP A CA 1
ATOM 569 C C . TRP A 1 79 ? 18.793 0.991 -9.287 1.00 76.12 79 TRP A C 1
ATOM 571 O O . TRP A 1 79 ? 18.032 1.327 -8.382 1.00 76.12 79 TRP A O 1
ATOM 581 N N . SER A 1 80 ? 19.332 1.876 -10.133 1.00 78.44 80 SER A N 1
ATOM 582 C CA . SER A 1 80 ? 19.057 3.317 -10.096 1.00 78.44 80 SER A CA 1
ATOM 583 C C . SER A 1 80 ? 17.614 3.672 -10.467 1.00 78.44 80 SER A C 1
ATOM 585 O O . SER A 1 80 ? 17.049 4.597 -9.891 1.00 78.44 80 SER A O 1
ATOM 587 N N . VAL A 1 81 ? 17.009 2.973 -11.432 1.00 74.88 81 VAL A N 1
ATOM 588 C CA . VAL A 1 81 ? 15.616 3.229 -11.837 1.00 74.88 81 VAL A CA 1
ATOM 589 C C . VAL A 1 81 ? 14.668 2.674 -10.781 1.00 74.88 81 VAL A C 1
ATOM 591 O O . VAL A 1 81 ? 13.707 3.335 -10.395 1.00 74.88 81 VAL A O 1
ATOM 594 N N . TYR A 1 82 ? 14.983 1.499 -10.234 1.00 77.00 82 TYR A N 1
ATOM 595 C CA . TYR A 1 82 ? 14.207 0.915 -9.145 1.00 77.00 82 TYR A CA 1
ATOM 596 C C . TYR A 1 82 ? 14.175 1.808 -7.897 1.00 77.00 82 TYR A C 1
ATOM 598 O O . TYR A 1 82 ? 13.101 2.071 -7.353 1.00 77.00 82 TYR A O 1
ATOM 606 N N . SER A 1 83 ? 15.331 2.319 -7.460 1.00 76.62 83 SER A N 1
ATOM 607 C CA . SER A 1 83 ? 15.394 3.216 -6.304 1.00 76.62 83 SER A CA 1
ATOM 608 C C . SER A 1 83 ? 14.667 4.536 -6.560 1.00 76.62 83 SER A C 1
ATOM 610 O O . SER A 1 83 ? 13.963 5.009 -5.672 1.00 76.62 83 SER A O 1
ATOM 612 N N . ALA A 1 84 ? 14.743 5.093 -7.773 1.00 80.69 84 ALA A N 1
ATOM 613 C CA . ALA A 1 84 ? 13.988 6.289 -8.145 1.00 80.69 84 ALA A CA 1
ATOM 614 C C . ALA A 1 84 ? 12.468 6.079 -8.025 1.00 80.69 84 ALA A C 1
ATOM 616 O O . ALA A 1 84 ? 11.773 6.931 -7.469 1.00 80.69 84 ALA A O 1
ATOM 617 N N . ILE A 1 85 ? 11.954 4.924 -8.463 1.00 78.38 85 ILE A N 1
ATOM 618 C CA . ILE A 1 85 ? 10.531 4.585 -8.317 1.00 78.38 85 ILE A CA 1
ATOM 619 C C . ILE A 1 85 ? 10.160 4.453 -6.831 1.00 78.38 85 ILE A C 1
ATOM 621 O O . ILE A 1 85 ? 9.130 4.981 -6.411 1.00 78.38 85 ILE A O 1
ATOM 625 N N . LEU A 1 86 ? 11.008 3.839 -6.000 1.00 79.50 86 LEU A N 1
ATOM 626 C CA . LEU A 1 86 ? 10.765 3.772 -4.553 1.00 79.50 86 LEU A CA 1
ATOM 627 C C . LEU A 1 86 ? 10.732 5.162 -3.903 1.00 79.50 86 LEU A C 1
ATOM 629 O O . LEU A 1 86 ? 9.811 5.457 -3.140 1.00 79.50 86 LEU A O 1
ATOM 633 N N . VAL A 1 87 ? 11.682 6.042 -4.230 1.00 83.44 87 VAL A N 1
ATOM 634 C CA . VAL A 1 87 ? 11.699 7.419 -3.706 1.00 83.44 87 VAL A CA 1
ATOM 635 C C . VAL A 1 87 ? 10.453 8.187 -4.147 1.00 83.44 87 VAL A C 1
ATOM 637 O O . VAL A 1 87 ? 9.848 8.879 -3.327 1.00 83.44 87 VAL A O 1
ATOM 640 N N . SER A 1 88 ? 10.008 8.007 -5.396 1.00 81.88 88 SER A N 1
ATOM 641 C CA . SER A 1 88 ? 8.796 8.654 -5.917 1.00 81.88 88 SER A CA 1
ATOM 642 C C . SER A 1 88 ? 7.525 8.305 -5.134 1.00 81.88 88 SER A C 1
ATOM 644 O O . SER A 1 88 ? 6.579 9.085 -5.139 1.00 81.88 88 SER A O 1
ATOM 646 N N . LYS A 1 89 ? 7.516 7.174 -4.416 1.00 80.12 89 LYS A N 1
ATOM 647 C CA . LYS A 1 89 ? 6.411 6.737 -3.548 1.00 80.12 89 LYS A CA 1
ATOM 648 C C . LYS A 1 89 ? 6.559 7.208 -2.104 1.00 80.12 89 LYS A C 1
ATOM 650 O O . LYS A 1 89 ? 5.564 7.537 -1.460 1.00 80.12 89 LYS A O 1
ATOM 655 N N . ILE A 1 90 ? 7.791 7.277 -1.602 1.00 84.44 90 ILE A N 1
ATOM 656 C CA . ILE A 1 90 ? 8.084 7.750 -0.242 1.00 84.44 90 ILE A CA 1
ATOM 657 C C . ILE A 1 90 ? 7.737 9.233 -0.097 1.00 84.44 90 ILE A C 1
ATOM 659 O O . ILE A 1 90 ? 7.175 9.632 0.920 1.00 84.44 90 ILE A O 1
ATOM 663 N N . VAL A 1 91 ? 8.027 10.053 -1.110 1.00 88.31 91 VAL A N 1
ATOM 664 C CA . VAL A 1 91 ? 7.795 11.504 -1.043 1.00 88.31 91 VAL A CA 1
ATOM 665 C C . VAL A 1 91 ? 6.306 11.846 -0.826 1.00 88.31 91 VAL A C 1
ATOM 667 O O . VAL A 1 91 ? 6.010 12.537 0.152 1.00 88.31 91 VAL A O 1
ATOM 670 N N . PRO A 1 92 ? 5.349 11.334 -1.629 1.00 86.62 92 PRO A N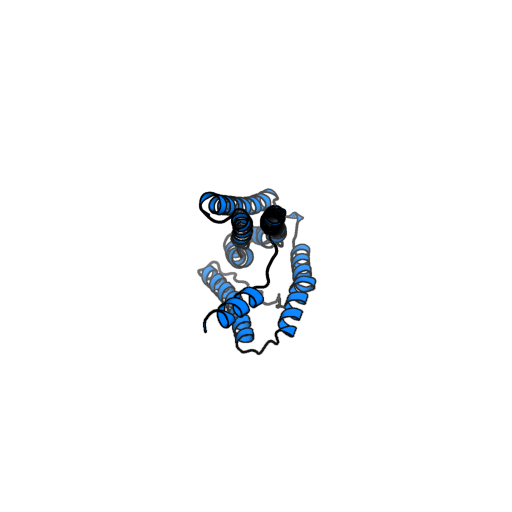 1
ATOM 671 C CA . PRO A 1 92 ? 3.920 11.523 -1.378 1.00 86.62 92 PRO A CA 1
ATOM 672 C C . PRO A 1 92 ? 3.447 10.944 -0.041 1.00 86.62 92 PRO A C 1
ATOM 674 O O . PRO A 1 92 ? 2.600 11.546 0.613 1.00 86.62 92 PRO A O 1
ATOM 677 N N . MET A 1 93 ? 4.001 9.805 0.393 1.00 85.12 93 MET A N 1
ATOM 678 C CA . MET A 1 93 ? 3.662 9.200 1.685 1.00 85.12 93 MET A CA 1
ATOM 679 C C . MET A 1 93 ? 4.023 10.129 2.849 1.00 85.12 93 MET A C 1
ATOM 681 O O . MET A 1 93 ? 3.184 10.407 3.705 1.00 85.12 93 MET A O 1
ATOM 685 N N . VAL A 1 94 ? 5.252 10.650 2.864 1.00 87.88 94 VAL A N 1
ATOM 686 C CA . VAL A 1 94 ? 5.723 11.584 3.896 1.00 87.88 94 VAL A CA 1
ATOM 687 C C . VAL A 1 94 ? 4.945 12.895 3.833 1.00 87.88 94 VAL A C 1
ATOM 689 O O . VAL A 1 94 ? 4.543 13.410 4.874 1.00 87.88 94 VAL A O 1
ATOM 692 N N . ALA A 1 95 ? 4.677 13.409 2.630 1.00 89.56 95 ALA A N 1
ATOM 693 C CA . ALA A 1 95 ? 3.866 14.608 2.451 1.00 89.56 95 ALA A CA 1
ATOM 694 C C . ALA A 1 95 ? 2.454 14.424 3.027 1.00 89.56 95 ALA A C 1
ATOM 696 O O . ALA A 1 95 ? 1.980 15.285 3.763 1.00 89.56 95 ALA A O 1
ATOM 697 N N . MET A 1 96 ? 1.807 13.284 2.767 1.00 89.56 96 MET A N 1
ATOM 698 C CA . MET A 1 96 ? 0.471 13.002 3.292 1.00 89.56 96 MET A CA 1
ATOM 699 C C . MET A 1 96 ? 0.470 12.876 4.818 1.00 89.56 96 MET A C 1
ATOM 701 O O . MET A 1 96 ? -0.387 13.458 5.480 1.00 89.56 96 MET A O 1
ATOM 705 N N . ILE A 1 97 ? 1.459 12.185 5.394 1.00 86.38 97 ILE A N 1
ATOM 706 C CA . ILE A 1 97 ? 1.627 12.104 6.852 1.00 86.38 97 ILE A CA 1
ATOM 707 C C . ILE A 1 97 ? 1.802 13.512 7.437 1.00 86.38 97 ILE A C 1
ATOM 709 O O . ILE A 1 97 ? 1.110 13.870 8.389 1.00 86.38 97 ILE A O 1
ATOM 713 N N . ALA A 1 98 ? 2.660 14.345 6.844 1.00 88.62 98 ALA A N 1
ATOM 714 C CA . ALA A 1 98 ? 2.873 15.719 7.291 1.00 88.62 98 ALA A CA 1
ATOM 715 C C . ALA A 1 98 ? 1.593 16.565 7.209 1.00 88.62 98 ALA A C 1
ATOM 717 O O . ALA A 1 98 ? 1.300 17.311 8.141 1.00 88.62 98 ALA A O 1
ATOM 718 N N . ILE A 1 99 ? 0.794 16.416 6.147 1.00 89.06 99 ILE A N 1
ATOM 719 C CA . ILE A 1 99 ? -0.500 17.096 5.999 1.00 89.06 99 ILE A CA 1
ATOM 720 C C . ILE A 1 99 ? -1.459 16.675 7.114 1.00 89.06 99 ILE A C 1
ATOM 722 O O . ILE A 1 99 ? -2.044 17.539 7.766 1.00 89.06 99 ILE A O 1
ATOM 726 N N . VAL A 1 100 ? -1.587 15.375 7.391 1.00 88.19 100 VAL A N 1
ATOM 727 C CA . VAL A 1 100 ? -2.453 14.879 8.473 1.00 88.19 100 VAL A CA 1
ATOM 728 C C . VAL A 1 100 ? -2.001 15.431 9.823 1.00 88.19 100 VAL A C 1
ATOM 730 O O . VAL A 1 100 ? -2.830 15.867 10.620 1.00 88.19 100 VAL A O 1
ATOM 733 N N . PHE A 1 101 ? -0.694 15.485 10.080 1.00 84.06 101 PHE A N 1
ATOM 734 C CA . PHE A 1 101 ? -0.175 16.071 11.311 1.00 84.06 101 PHE A CA 1
ATOM 735 C C . PHE A 1 101 ? -0.299 17.598 11.357 1.00 84.06 101 PHE A C 1
ATOM 737 O O . PHE A 1 101 ? -0.457 18.135 12.444 1.00 84.06 101 PHE A O 1
ATOM 744 N N . CYS A 1 102 ? -0.253 18.317 10.243 1.00 86.12 102 CYS A N 1
ATOM 745 C CA . CYS A 1 102 ? -0.336 19.777 10.256 1.00 86.12 102 CYS A CA 1
ATOM 746 C C . CYS A 1 102 ? -1.786 20.284 10.327 1.00 86.12 102 CYS A C 1
ATOM 748 O O . CYS A 1 102 ? -2.062 21.245 11.040 1.00 86.12 102 CYS A O 1
ATOM 750 N N . PHE A 1 103 ? -2.718 19.618 9.638 1.00 84.12 103 PHE A N 1
ATOM 751 C CA . PHE A 1 103 ? -4.089 20.104 9.452 1.00 84.12 103 PHE A CA 1
ATOM 752 C C . PHE A 1 103 ? -5.142 19.401 10.315 1.00 84.12 103 PHE A C 1
ATOM 754 O O . PHE A 1 103 ? -6.240 19.931 10.472 1.00 84.12 103 PHE A O 1
ATOM 761 N N . SER A 1 104 ? -4.855 18.226 10.882 1.00 81.12 104 SER A N 1
ATOM 762 C CA . SER A 1 104 ? -5.844 17.526 11.705 1.00 81.12 104 SER A CA 1
ATOM 763 C C . SER A 1 104 ? -5.911 18.099 13.120 1.00 81.12 104 SER A C 1
ATOM 765 O O . SER A 1 104 ? -4.941 18.046 13.878 1.00 81.12 104 SER A O 1
ATOM 767 N N . SER A 1 105 ? -7.093 18.587 13.500 1.00 75.69 105 SER A N 1
ATOM 768 C CA . SER A 1 105 ? -7.427 18.987 14.876 1.00 75.69 105 SER A CA 1
ATOM 769 C C . SER A 1 105 ? -7.844 17.808 15.769 1.00 75.69 105 SER A C 1
ATOM 771 O O . SER A 1 105 ? -8.279 18.026 16.896 1.00 75.69 105 SER A O 1
ATOM 773 N N . ALA A 1 106 ? -7.754 16.568 15.273 1.00 76.31 106 ALA A N 1
ATOM 774 C CA . ALA A 1 106 ? -8.161 15.377 16.012 1.00 76.31 106 ALA A CA 1
ATOM 775 C C . ALA A 1 106 ? -7.215 15.052 17.184 1.00 76.31 106 ALA A C 1
ATOM 777 O O . ALA A 1 106 ? -6.101 15.580 17.285 1.00 76.31 106 ALA A O 1
ATOM 778 N N . CYS A 1 107 ? -7.655 14.148 18.064 1.00 75.94 107 CYS A N 1
ATOM 779 C CA . CYS A 1 107 ? -6.826 13.631 19.148 1.00 75.94 107 CYS A CA 1
ATOM 780 C C . CYS A 1 107 ? -5.547 12.979 18.595 1.00 75.94 107 CYS A C 1
ATOM 782 O O . CYS A 1 107 ? -5.490 12.537 17.445 1.00 75.94 107 CYS A O 1
ATOM 784 N N . MET A 1 108 ? -4.498 12.923 19.415 1.00 74.69 108 MET A N 1
ATOM 785 C CA . MET A 1 108 ? -3.191 12.416 19.001 1.00 74.69 108 MET A CA 1
ATOM 786 C C . MET A 1 108 ? -3.287 10.965 18.495 1.00 74.69 108 MET A C 1
ATOM 788 O O . MET A 1 108 ? -2.732 10.665 17.442 1.00 74.69 108 MET A O 1
ATOM 792 N N . SER A 1 109 ? -4.088 10.113 19.147 1.00 78.38 109 SER A N 1
ATOM 793 C CA . SER A 1 109 ? -4.387 8.736 18.718 1.00 78.38 109 SER A CA 1
ATOM 794 C C . SER A 1 109 ? -5.010 8.658 17.318 1.00 78.38 109 SER A C 1
ATOM 796 O O . SER A 1 109 ? -4.558 7.880 16.476 1.00 78.38 109 SER A O 1
ATOM 798 N N . ASP A 1 110 ? -6.002 9.501 17.036 1.00 80.56 110 ASP A N 1
ATOM 799 C CA . ASP A 1 110 ? -6.697 9.533 15.746 1.00 80.56 110 ASP A CA 1
ATOM 800 C C . ASP A 1 110 ? -5.796 10.052 14.626 1.00 80.56 110 ASP A C 1
ATOM 802 O O . ASP A 1 110 ? -5.877 9.583 13.491 1.00 80.56 110 ASP A O 1
ATOM 806 N N . ARG A 1 111 ? -4.882 10.977 14.940 1.00 82.94 111 ARG A N 1
ATOM 807 C CA . ARG A 1 111 ? -3.897 11.498 13.982 1.00 82.94 111 ARG A CA 1
ATOM 808 C C . ARG A 1 111 ? -2.944 10.408 13.505 1.00 82.94 111 ARG A C 1
ATOM 810 O O . ARG A 1 111 ? -2.697 10.331 12.305 1.00 82.94 111 ARG A O 1
ATOM 817 N N . TRP A 1 112 ? -2.477 9.534 14.398 1.00 82.19 112 TRP A N 1
ATOM 818 C CA . TRP A 1 112 ? -1.635 8.388 14.028 1.00 82.19 112 TRP A CA 1
ATOM 819 C C . TRP A 1 112 ? -2.370 7.394 13.128 1.00 82.19 112 TRP A C 1
ATOM 821 O O . TRP A 1 112 ? -1.843 7.004 12.085 1.00 82.19 112 TRP A O 1
ATOM 831 N N . LYS A 1 113 ? -3.615 7.046 13.475 1.00 82.56 113 LYS A N 1
ATOM 832 C CA . LYS A 1 113 ? -4.440 6.133 12.670 1.00 82.56 113 LYS A CA 1
ATOM 833 C C . LYS A 1 113 ? -4.747 6.710 11.290 1.00 82.56 113 LYS A C 1
ATOM 835 O O . LYS A 1 113 ? -4.551 6.031 10.284 1.00 82.56 113 LYS A O 1
ATOM 840 N N . MET A 1 114 ? -5.173 7.971 11.229 1.00 82.88 114 MET A N 1
ATOM 841 C CA . MET A 1 114 ? -5.472 8.656 9.969 1.00 82.88 114 MET A CA 1
ATOM 842 C C . MET A 1 114 ? -4.224 8.814 9.101 1.00 82.88 114 MET A C 1
ATOM 844 O O . MET A 1 114 ? -4.296 8.584 7.898 1.00 82.88 114 MET A O 1
ATOM 848 N N . ALA A 1 115 ? -3.071 9.142 9.690 1.00 85.38 115 ALA A N 1
ATOM 849 C CA . ALA A 1 115 ? -1.812 9.247 8.957 1.00 85.38 115 ALA A CA 1
ATOM 850 C C . ALA A 1 115 ? -1.378 7.894 8.374 1.00 85.38 115 ALA A C 1
ATOM 852 O O . ALA A 1 115 ? -0.961 7.839 7.218 1.00 85.38 115 ALA A O 1
ATOM 853 N N . GLY A 1 116 ? -1.531 6.804 9.134 1.00 83.56 116 GLY A N 1
ATOM 854 C CA . GLY A 1 116 ? -1.250 5.447 8.663 1.00 83.56 116 GLY A CA 1
ATOM 855 C C . GLY A 1 116 ? -2.154 5.025 7.503 1.00 83.56 116 GLY A C 1
ATOM 856 O O . GLY A 1 116 ? -1.658 4.596 6.464 1.00 83.56 116 GLY A O 1
ATOM 857 N N . ILE A 1 117 ? -3.471 5.206 7.638 1.00 84.81 117 ILE A N 1
ATOM 858 C CA . ILE A 1 117 ? -4.452 4.816 6.610 1.00 84.81 117 ILE A CA 1
ATOM 859 C C . ILE A 1 117 ? -4.296 5.665 5.343 1.00 84.81 117 ILE A C 1
ATOM 861 O O . ILE A 1 117 ? -4.230 5.125 4.240 1.00 84.81 117 ILE A O 1
ATOM 865 N N . LEU A 1 118 ? -4.204 6.990 5.479 1.00 85.50 118 LEU A N 1
ATOM 866 C CA . LEU A 1 118 ? -4.081 7.893 4.333 1.00 85.50 118 LEU A CA 1
ATOM 867 C C . LEU A 1 118 ? -2.707 7.769 3.658 1.00 85.50 118 LEU A C 1
ATOM 869 O O . LEU A 1 118 ? -2.626 7.797 2.432 1.00 85.50 118 LEU A O 1
ATOM 873 N N . GLY A 1 119 ? -1.638 7.551 4.430 1.00 82.94 119 GLY A N 1
ATOM 874 C CA . GLY A 1 119 ? -0.311 7.236 3.894 1.00 82.94 119 GLY A CA 1
ATOM 875 C C . GLY A 1 119 ? -0.277 5.901 3.140 1.00 82.94 119 GLY A C 1
ATOM 876 O O . GLY A 1 119 ? 0.327 5.808 2.069 1.00 82.94 119 GLY A O 1
ATOM 877 N N . MET A 1 120 ? -0.980 4.877 3.638 1.00 81.44 120 MET A N 1
ATOM 878 C CA . MET A 1 120 ? -1.158 3.604 2.929 1.00 81.44 120 MET A CA 1
ATOM 879 C C . MET A 1 120 ? -1.914 3.806 1.615 1.00 81.44 120 MET A C 1
ATOM 881 O O . MET A 1 120 ? -1.490 3.313 0.574 1.00 81.44 120 MET A O 1
ATOM 885 N N . PHE A 1 121 ? -3.000 4.578 1.637 1.00 80.19 121 PHE A N 1
ATOM 886 C CA . PHE A 1 121 ? -3.815 4.815 0.449 1.00 80.19 121 PHE A CA 1
ATOM 887 C C . PHE A 1 121 ? -3.020 5.484 -0.680 1.00 80.19 121 PHE A C 1
ATOM 889 O O . PHE A 1 121 ? -3.096 5.057 -1.829 1.00 80.19 121 P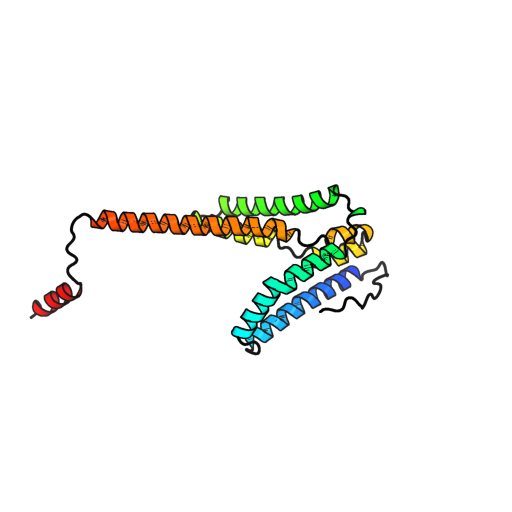HE A O 1
ATOM 896 N N . VAL A 1 122 ? -2.187 6.474 -0.347 1.00 82.12 122 VAL A N 1
ATOM 897 C CA . VAL A 1 122 ? -1.326 7.164 -1.323 1.00 82.12 122 VAL A CA 1
ATOM 898 C C . VAL A 1 122 ? -0.271 6.230 -1.929 1.00 82.12 122 VAL A C 1
ATOM 900 O O . VAL A 1 122 ? 0.083 6.367 -3.099 1.00 82.12 122 VAL A O 1
ATOM 903 N N . THR A 1 123 ? 0.227 5.252 -1.169 1.00 76.69 123 THR A N 1
ATOM 904 C CA . THR A 1 123 ? 1.246 4.308 -1.659 1.00 76.69 123 THR A CA 1
ATOM 905 C C . THR A 1 123 ? 0.657 3.112 -2.406 1.00 76.69 123 THR A C 1
ATOM 907 O O . THR A 1 123 ? 1.346 2.551 -3.262 1.00 76.69 123 THR A O 1
ATOM 910 N N . MET A 1 124 ? -0.606 2.752 -2.152 1.00 74.06 124 MET A N 1
ATOM 911 C CA . MET A 1 124 ? -1.379 1.691 -2.823 1.00 74.06 124 MET A CA 1
ATOM 912 C C . MET A 1 124 ? -1.970 2.108 -4.181 1.00 74.06 124 MET A C 1
ATOM 914 O O . MET A 1 124 ? -2.988 1.578 -4.626 1.00 74.06 124 MET A O 1
ATOM 918 N N . THR A 1 125 ? -1.337 3.049 -4.872 1.00 70.50 125 THR A N 1
ATOM 919 C CA . THR A 1 125 ? -1.709 3.364 -6.252 1.00 70.50 125 THR A CA 1
ATOM 920 C C . THR A 1 125 ? -1.446 2.160 -7.165 1.00 70.50 125 THR A C 1
ATOM 922 O O . THR A 1 125 ? -0.409 1.496 -7.072 1.00 70.50 125 THR A O 1
ATOM 925 N N . ASN A 1 126 ? -2.414 1.845 -8.028 1.00 71.12 126 ASN A N 1
ATOM 926 C CA . ASN A 1 126 ? -2.368 0.706 -8.944 1.00 71.12 126 ASN A CA 1
ATOM 927 C C . ASN A 1 126 ? -1.510 1.026 -10.182 1.00 71.12 126 ASN A C 1
ATOM 929 O O . ASN A 1 126 ? -1.970 0.984 -11.326 1.00 71.12 126 ASN A O 1
ATOM 933 N N . ASP A 1 127 ? -0.248 1.371 -9.935 1.00 68.31 127 ASP A N 1
ATOM 934 C CA . ASP A 1 127 ? 0.687 1.819 -10.970 1.00 68.31 127 ASP A CA 1
ATOM 935 C C . ASP A 1 127 ? 1.042 0.698 -11.939 1.00 68.31 127 ASP A C 1
ATOM 937 O O . ASP A 1 127 ? 1.419 0.963 -13.072 1.00 68.31 127 ASP A O 1
ATOM 941 N N . VAL A 1 128 ? 0.893 -0.560 -11.524 1.00 66.38 128 VAL A N 1
ATOM 942 C CA . VAL A 1 128 ? 1.145 -1.719 -12.382 1.00 66.38 128 VAL A CA 1
ATOM 943 C C . VAL A 1 128 ? 0.061 -1.833 -13.451 1.00 66.38 128 VAL A C 1
ATOM 945 O O . VAL A 1 128 ? 0.380 -1.937 -14.631 1.00 66.38 128 VAL A O 1
ATOM 948 N N . ALA A 1 129 ? -1.223 -1.756 -13.084 1.00 63.78 129 ALA A N 1
ATOM 949 C CA . ALA A 1 129 ? -2.300 -1.883 -14.068 1.00 63.78 129 ALA A CA 1
ATOM 950 C C . ALA A 1 129 ? -2.327 -0.722 -15.072 1.00 63.78 129 ALA A C 1
ATOM 952 O O . ALA A 1 129 ? -2.646 -0.934 -16.240 1.00 63.78 129 ALA A O 1
ATOM 953 N N . ILE A 1 130 ? -1.997 0.492 -14.621 1.00 65.31 130 ILE A N 1
ATOM 954 C CA . ILE A 1 130 ? -2.020 1.697 -15.461 1.00 65.31 130 ILE A CA 1
ATOM 955 C C . ILE A 1 130 ? -0.692 1.888 -16.199 1.00 65.31 130 ILE A C 1
ATOM 957 O O . ILE A 1 130 ? -0.681 2.229 -17.378 1.00 65.31 130 ILE A O 1
ATOM 961 N N . GLY A 1 131 ? 0.435 1.662 -15.532 1.00 66.56 131 GLY A N 1
ATOM 962 C CA . GLY A 1 131 ? 1.758 1.907 -16.091 1.00 66.56 131 GLY A CA 1
ATOM 963 C C . GLY A 1 131 ? 2.198 0.844 -17.093 1.00 66.56 131 GLY A C 1
ATOM 964 O O . GLY A 1 131 ? 2.945 1.178 -18.003 1.00 66.56 131 GLY A O 1
ATOM 965 N N . LEU A 1 132 ? 1.730 -0.409 -16.990 1.00 67.81 132 LEU A N 1
ATOM 966 C CA . LEU A 1 132 ? 2.124 -1.475 -17.920 1.00 67.81 132 LEU A CA 1
ATOM 967 C C . LEU A 1 132 ? 1.758 -1.157 -19.375 1.00 67.81 132 LEU A C 1
ATOM 969 O O . LEU A 1 132 ? 2.668 -1.177 -20.201 1.00 67.81 132 LEU A O 1
ATOM 973 N N . PRO A 1 133 ? 0.500 -0.813 -19.721 1.00 65.31 133 PRO A N 1
ATOM 974 C CA . PRO A 1 133 ? 0.160 -0.490 -21.105 1.00 65.31 133 PRO A CA 1
ATOM 975 C C . PRO A 1 133 ? 0.889 0.764 -21.611 1.00 65.31 133 PRO A C 1
ATOM 977 O O . PRO A 1 133 ? 1.237 0.838 -22.786 1.00 65.31 133 PRO A O 1
ATOM 980 N N . ILE A 1 134 ? 1.169 1.733 -20.732 1.00 66.31 134 ILE A N 1
ATOM 981 C CA . ILE A 1 134 ? 1.869 2.976 -21.091 1.00 66.31 134 ILE A CA 1
ATOM 982 C C . ILE A 1 134 ? 3.350 2.702 -21.366 1.00 66.31 134 ILE A C 1
ATOM 984 O O . ILE A 1 134 ? 3.881 3.102 -22.399 1.00 66.31 134 ILE A O 1
ATOM 988 N N . VAL A 1 135 ? 4.023 1.994 -20.460 1.00 68.62 135 VAL A N 1
ATOM 989 C CA . VAL A 1 135 ? 5.444 1.666 -20.591 1.00 68.62 135 VAL A CA 1
ATOM 990 C C . VAL A 1 135 ? 5.659 0.698 -21.750 1.00 68.62 135 VAL A C 1
ATOM 992 O O . VAL A 1 135 ? 6.585 0.900 -22.517 1.00 68.62 135 VAL A O 1
ATOM 995 N N . GLN A 1 136 ? 4.771 -0.272 -21.976 1.00 67.50 136 GLN A N 1
ATOM 996 C CA . GLN A 1 136 ? 4.850 -1.140 -23.156 1.00 67.50 136 GLN A CA 1
ATOM 997 C C . GLN A 1 136 ? 4.720 -0.371 -24.476 1.00 67.50 136 GLN A C 1
ATOM 999 O O . GLN A 1 136 ? 5.368 -0.740 -25.453 1.00 67.50 136 GLN A O 1
ATOM 1004 N N . ALA A 1 137 ? 3.903 0.687 -24.511 1.00 66.62 137 ALA A N 1
ATOM 1005 C CA . ALA A 1 137 ? 3.697 1.491 -25.713 1.00 66.62 137 ALA A CA 1
ATOM 1006 C C . ALA A 1 137 ? 4.854 2.462 -26.001 1.00 66.62 137 ALA A C 1
ATOM 1008 O O . ALA A 1 137 ? 5.141 2.730 -27.166 1.00 66.62 137 ALA A O 1
ATOM 1009 N N . VAL A 1 138 ? 5.496 3.008 -24.962 1.00 68.38 138 VAL A N 1
ATOM 1010 C CA . VAL A 1 138 ? 6.517 4.062 -25.109 1.00 68.38 138 VAL A CA 1
ATOM 1011 C C . VAL A 1 138 ? 7.944 3.526 -24.939 1.00 68.38 138 VAL A C 1
ATOM 1013 O O . VAL A 1 138 ? 8.831 3.938 -25.681 1.00 68.38 138 VAL A O 1
ATOM 1016 N N . TYR A 1 139 ? 8.168 2.601 -24.001 1.00 69.31 139 TYR A N 1
ATOM 1017 C CA . TYR A 1 139 ? 9.482 2.035 -23.677 1.00 69.31 139 TYR A CA 1
ATOM 1018 C C . TYR A 1 139 ? 9.399 0.551 -23.258 1.00 69.31 139 TYR A C 1
ATOM 1020 O O . TYR A 1 139 ? 9.429 0.227 -22.060 1.00 69.31 139 TYR A O 1
ATOM 1028 N N . PRO A 1 140 ? 9.304 -0.385 -24.218 1.00 65.31 140 PRO A N 1
ATOM 1029 C CA . PRO A 1 140 ? 9.093 -1.801 -23.929 1.00 65.31 140 PRO A CA 1
ATOM 1030 C C . PRO A 1 140 ? 10.205 -2.410 -23.060 1.00 65.31 140 PRO A C 1
ATOM 1032 O O . PRO A 1 140 ? 9.919 -3.299 -22.251 1.00 65.31 140 PRO A O 1
ATOM 1035 N N . GLU A 1 141 ? 11.439 -1.899 -23.135 1.00 68.06 141 GLU A N 1
ATOM 1036 C CA . GLU A 1 141 ? 12.555 -2.310 -22.275 1.00 68.06 141 GLU A CA 1
ATOM 1037 C C . GLU A 1 141 ? 12.348 -2.031 -20.776 1.00 68.06 141 GLU A C 1
ATOM 1039 O O . GLU A 1 141 ? 12.939 -2.727 -19.946 1.00 68.06 141 GLU A O 1
ATOM 1044 N N . PHE A 1 142 ? 11.496 -1.066 -20.400 1.00 65.81 142 PHE A N 1
ATOM 1045 C CA . PHE A 1 142 ? 11.247 -0.726 -18.994 1.00 65.81 142 PHE A CA 1
ATOM 1046 C C . PHE A 1 142 ? 10.069 -1.486 -18.373 1.00 65.81 142 PHE A C 1
ATOM 1048 O O . PHE A 1 142 ? 9.824 -1.377 -17.170 1.00 65.81 142 PHE A O 1
ATOM 1055 N N . THR A 1 143 ? 9.369 -2.317 -19.146 1.00 63.53 143 THR A N 1
ATOM 1056 C CA . THR A 1 143 ? 8.193 -3.061 -18.666 1.00 63.53 143 THR A CA 1
ATOM 1057 C C . THR A 1 143 ? 8.539 -3.971 -17.481 1.00 63.53 143 THR A C 1
ATOM 1059 O O . THR A 1 143 ? 7.800 -4.047 -16.499 1.00 63.53 143 THR A O 1
ATOM 1062 N N . SER A 1 144 ? 9.716 -4.600 -17.521 1.00 63.47 144 SER A N 1
ATOM 1063 C CA . SER A 1 144 ? 10.222 -5.472 -16.455 1.00 63.47 144 SER A CA 1
ATOM 1064 C C . SER A 1 144 ? 10.506 -4.738 -15.141 1.00 63.47 144 SER A C 1
ATOM 1066 O O . SER A 1 144 ? 10.638 -5.380 -14.114 1.00 63.47 144 SER A O 1
ATOM 1068 N N . TYR A 1 145 ? 10.588 -3.409 -15.115 1.00 64.50 145 TYR A N 1
ATOM 1069 C CA . TYR A 1 145 ? 10.758 -2.665 -13.859 1.00 64.50 145 TYR A CA 1
ATOM 1070 C C . TYR A 1 145 ? 9.432 -2.472 -13.131 1.00 64.50 145 TYR A C 1
ATOM 1072 O O . TYR A 1 145 ? 9.406 -2.304 -11.915 1.00 64.50 145 TYR A O 1
ATOM 1080 N N . LEU A 1 146 ? 8.325 -2.518 -13.870 1.00 65.50 146 LEU A N 1
ATOM 1081 C CA . LEU A 1 146 ? 6.993 -2.298 -13.331 1.00 65.50 146 LEU A CA 1
ATOM 1082 C C . LEU A 1 146 ? 6.380 -3.575 -12.744 1.00 65.50 146 LEU A C 1
ATOM 1084 O O . LEU A 1 146 ? 5.554 -3.511 -11.842 1.00 65.50 146 LEU A O 1
ATOM 1088 N N . TYR A 1 147 ? 6.831 -4.737 -13.218 1.00 60.16 147 TYR A N 1
ATOM 1089 C CA . TYR A 1 147 ? 6.478 -6.040 -12.660 1.00 60.16 147 TYR A CA 1
ATOM 1090 C C . TYR A 1 147 ? 7.228 -6.378 -11.364 1.00 60.16 147 TYR A C 1
ATOM 1092 O O . TYR A 1 147 ? 6.932 -7.424 -10.790 1.00 60.16 147 TYR A O 1
ATOM 1100 N N . LEU A 1 148 ? 8.172 -5.532 -10.908 1.00 63.38 148 LEU A N 1
ATOM 1101 C CA . LEU A 1 148 ? 8.900 -5.750 -9.655 1.00 63.38 148 LEU A CA 1
ATOM 1102 C C . LEU A 1 148 ? 7.884 -5.912 -8.528 1.00 63.38 148 LEU A C 1
ATOM 1104 O O . LEU A 1 148 ? 7.195 -4.950 -8.168 1.00 63.38 148 LEU A O 1
ATOM 1108 N N . PRO A 1 149 ? 7.723 -7.144 -8.028 1.00 54.53 149 PRO A N 1
ATOM 1109 C CA . PRO A 1 149 ? 6.531 -7.520 -7.310 1.00 54.53 149 PRO A CA 1
ATOM 1110 C C . PRO A 1 149 ? 6.501 -6.738 -6.011 1.00 54.53 149 PRO A C 1
ATOM 1112 O O . PRO A 1 149 ? 7.412 -6.797 -5.188 1.00 54.53 149 PRO A O 1
ATOM 1115 N N . GLN A 1 150 ? 5.414 -5.991 -5.855 1.00 60.84 150 GLN A N 1
ATOM 1116 C CA . GLN A 1 150 ? 4.984 -5.423 -4.595 1.00 60.84 150 GLN A CA 1
ATOM 1117 C C . GLN A 1 150 ? 6.011 -4.503 -3.918 1.00 60.84 150 GLN A C 1
ATOM 1119 O O . GLN A 1 150 ? 6.386 -4.698 -2.762 1.00 60.84 150 GLN A O 1
ATOM 1124 N N . GLN A 1 151 ? 6.319 -3.371 -4.550 1.00 62.44 151 GLN A N 1
ATOM 1125 C CA . GLN A 1 151 ? 6.837 -2.207 -3.812 1.00 62.44 151 GLN A CA 1
ATOM 1126 C C . GLN A 1 151 ? 5.959 -1.894 -2.577 1.00 62.44 151 GLN A C 1
ATOM 1128 O O . GLN A 1 151 ? 6.460 -1.511 -1.527 1.00 62.44 151 GLN A O 1
ATOM 1133 N N . HIS A 1 152 ? 4.653 -2.176 -2.654 1.00 66.62 152 HIS A N 1
ATOM 1134 C CA . HIS A 1 152 ? 3.703 -2.057 -1.543 1.00 66.62 152 HIS A CA 1
ATOM 1135 C C . HIS A 1 152 ? 3.968 -2.998 -0.354 1.00 66.62 152 HIS A C 1
ATOM 1137 O O . HIS A 1 152 ? 3.635 -2.636 0.769 1.00 66.62 152 HIS A O 1
ATOM 1143 N N . VAL A 1 153 ? 4.572 -4.183 -0.538 1.00 65.38 153 VAL A N 1
ATOM 1144 C CA . VAL A 1 153 ? 4.879 -5.089 0.594 1.00 65.38 153 VAL A CA 1
ATOM 1145 C C . VAL A 1 153 ? 5.896 -4.455 1.539 1.00 65.38 153 VAL A C 1
ATOM 1147 O O . VAL A 1 153 ? 5.845 -4.714 2.736 1.00 65.38 153 VAL A O 1
ATOM 1150 N N . LEU A 1 154 ? 6.760 -3.571 1.035 1.00 66.44 154 LEU A N 1
ATOM 1151 C CA . LEU A 1 154 ? 7.693 -2.817 1.869 1.00 66.44 154 LEU A CA 1
ATOM 1152 C C . LEU A 1 154 ? 7.003 -1.677 2.640 1.00 66.44 154 LEU A C 1
ATOM 1154 O O . LEU A 1 154 ? 7.379 -1.389 3.773 1.00 66.44 154 LEU A O 1
ATOM 1158 N N . PHE A 1 155 ? 5.986 -1.040 2.051 1.00 70.12 155 PHE A N 1
ATOM 1159 C CA . PHE A 1 155 ? 5.334 0.145 2.626 1.00 70.12 155 PHE A CA 1
ATOM 1160 C C . PHE A 1 155 ? 4.125 -0.174 3.522 1.00 70.12 155 PHE A C 1
ATOM 1162 O O . PHE A 1 155 ? 3.877 0.540 4.494 1.00 70.12 155 PHE A O 1
ATOM 1169 N N . ASN A 1 156 ? 3.403 -1.268 3.268 1.00 73.81 156 ASN A N 1
ATOM 1170 C CA . ASN A 1 156 ? 2.240 -1.675 4.066 1.00 73.81 156 ASN A CA 1
ATOM 1171 C C . ASN A 1 156 ? 2.560 -1.937 5.555 1.00 7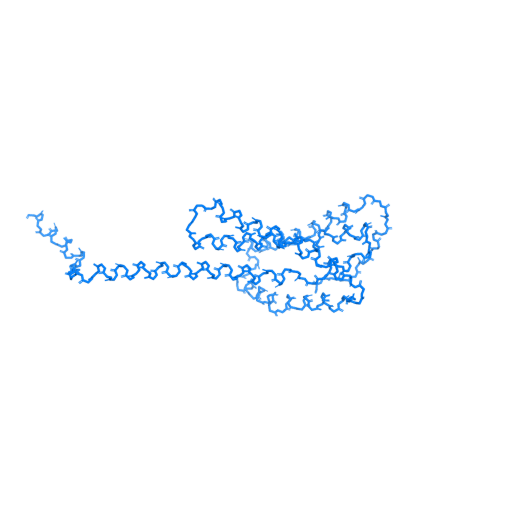3.81 156 ASN A C 1
ATOM 1173 O O . ASN A 1 156 ? 1.771 -1.508 6.398 1.00 73.81 156 ASN A O 1
ATOM 1177 N N . PRO A 1 157 ? 3.694 -2.571 5.925 1.00 77.62 157 PRO A N 1
ATOM 1178 C CA . PRO A 1 157 ? 4.077 -2.747 7.325 1.00 77.62 157 PRO A CA 1
ATOM 1179 C C . PRO A 1 157 ? 4.283 -1.419 8.053 1.00 77.62 157 PRO A C 1
ATOM 1181 O O . PRO A 1 157 ? 3.888 -1.289 9.207 1.00 77.62 157 PRO A O 1
ATOM 1184 N N . VAL A 1 158 ? 4.843 -0.411 7.375 1.00 76.81 158 VAL A N 1
ATOM 1185 C CA . VAL A 1 158 ? 5.031 0.924 7.959 1.00 76.81 158 VAL A CA 1
ATOM 1186 C C . VAL A 1 158 ? 3.678 1.520 8.329 1.00 76.81 158 VAL A C 1
ATOM 1188 O O . VAL A 1 158 ? 3.490 1.969 9.452 1.00 76.81 158 VAL A O 1
ATOM 1191 N N . ALA A 1 159 ? 2.697 1.456 7.434 1.00 76.88 159 ALA A N 1
ATOM 1192 C CA . ALA A 1 159 ? 1.365 1.963 7.730 1.00 76.88 159 ALA A CA 1
ATOM 1193 C C . ALA A 1 159 ? 0.642 1.184 8.850 1.00 76.88 159 ALA A C 1
ATOM 1195 O O . ALA A 1 159 ? -0.080 1.796 9.639 1.00 76.88 159 ALA A O 1
ATOM 1196 N N . LEU A 1 160 ? 0.874 -0.129 8.978 1.00 80.38 160 LEU A N 1
ATOM 1197 C CA . LEU A 1 160 ? 0.371 -0.921 10.109 1.00 80.38 160 LEU A CA 1
ATOM 1198 C C . LEU A 1 160 ? 0.987 -0.478 11.443 1.00 80.38 160 LEU A C 1
ATOM 1200 O O . LEU A 1 160 ? 0.265 -0.369 12.430 1.00 80.38 160 LEU A O 1
ATOM 1204 N N . ILE A 1 161 ? 2.283 -0.149 11.468 1.00 84.44 161 ILE A N 1
ATOM 1205 C CA . ILE A 1 161 ? 2.946 0.384 12.668 1.00 84.44 161 ILE A CA 1
ATOM 1206 C C . ILE A 1 161 ? 2.287 1.697 13.110 1.00 84.44 161 ILE A C 1
ATOM 1208 O O . ILE A 1 161 ? 2.002 1.867 14.291 1.00 84.44 161 ILE A O 1
ATOM 1212 N N . PHE A 1 162 ? 1.989 2.611 12.181 1.00 80.88 162 PHE A N 1
ATOM 1213 C CA . PHE A 1 162 ? 1.293 3.864 12.512 1.00 80.88 162 PHE A CA 1
ATOM 1214 C C . PHE A 1 162 ? -0.098 3.618 13.117 1.00 80.88 162 PHE A C 1
ATOM 1216 O O . PHE A 1 162 ? -0.501 4.310 14.054 1.00 80.88 162 PHE A O 1
ATOM 1223 N N . LEU A 1 163 ? -0.820 2.618 12.609 1.00 83.12 163 LEU A N 1
ATOM 1224 C CA . LEU A 1 163 ? -2.144 2.252 13.105 1.00 83.12 163 LEU A CA 1
ATOM 1225 C C . LEU A 1 163 ? -2.074 1.655 14.522 1.00 83.12 163 LEU A C 1
ATOM 1227 O O . LEU A 1 163 ? -2.870 2.036 15.382 1.00 83.12 163 LEU A O 1
ATOM 1231 N N . GLU A 1 164 ? -1.075 0.811 14.787 1.00 84.06 164 GLU A N 1
ATOM 1232 C CA . GLU A 1 164 ? -0.834 0.199 16.100 1.00 84.06 164 GLU A CA 1
ATOM 1233 C C . GLU A 1 164 ? -0.380 1.224 17.151 1.00 84.06 164 GLU A C 1
ATOM 1235 O O . GLU A 1 164 ? -0.849 1.212 18.291 1.00 84.06 164 GLU A O 1
ATOM 1240 N N . VAL A 1 165 ? 0.474 2.180 16.766 1.00 83.62 165 VAL A N 1
ATOM 1241 C CA . VAL A 1 165 ? 0.874 3.303 17.633 1.00 83.62 165 VAL A CA 1
ATOM 1242 C C . VAL A 1 165 ? -0.348 4.134 18.027 1.00 83.62 165 VAL A C 1
ATOM 1244 O O . VAL A 1 165 ? -0.510 4.485 19.197 1.00 83.62 165 VAL A O 1
ATOM 1247 N N . GLY A 1 166 ? -1.251 4.397 17.079 1.00 79.62 166 GLY A N 1
ATOM 1248 C CA . GLY A 1 166 ? -2.513 5.078 17.357 1.00 79.62 166 GLY A CA 1
ATOM 1249 C C . GLY A 1 166 ? -3.429 4.296 18.304 1.00 79.62 166 GLY A C 1
ATOM 1250 O O . GLY A 1 166 ? -4.016 4.892 19.208 1.00 79.62 166 GLY A O 1
ATOM 1251 N N . ALA A 1 167 ? -3.528 2.973 18.141 1.00 79.81 167 ALA A N 1
ATOM 1252 C CA . ALA A 1 167 ? -4.306 2.098 19.024 1.00 79.81 167 ALA A CA 1
ATOM 1253 C C . ALA A 1 167 ? -3.721 2.017 20.449 1.00 79.81 167 ALA A C 1
ATOM 1255 O O . ALA A 1 167 ? -4.454 2.051 21.441 1.00 79.81 167 ALA A O 1
ATOM 1256 N N . THR A 1 168 ? -2.393 1.989 20.563 1.00 81.06 168 THR A N 1
ATOM 1257 C CA . THR A 1 168 ? -1.688 1.997 21.853 1.00 81.06 168 THR A CA 1
ATOM 1258 C C . THR A 1 168 ? -1.886 3.327 22.580 1.00 81.06 168 THR A C 1
ATOM 1260 O O . THR A 1 168 ? -2.142 3.348 23.782 1.00 81.06 168 THR A O 1
ATOM 1263 N N . CYS A 1 169 ? -1.823 4.447 21.854 1.00 75.94 169 CYS A N 1
ATOM 1264 C CA . CYS A 1 169 ? -2.023 5.783 22.416 1.00 75.94 169 CYS A CA 1
ATOM 1265 C C . CYS A 1 169 ? -3.462 5.989 22.926 1.00 75.94 169 CYS A C 1
ATOM 1267 O O . CYS A 1 169 ? -3.662 6.583 23.984 1.00 75.94 169 CYS A O 1
ATOM 1269 N N . GLU A 1 170 ? -4.460 5.439 22.227 1.00 81.00 170 GLU A N 1
ATOM 1270 C CA . GLU A 1 170 ? -5.852 5.409 22.696 1.00 81.00 170 GLU A CA 1
ATOM 1271 C C . GLU A 1 170 ? -6.007 4.580 23.980 1.00 81.00 170 GLU A C 1
ATOM 1273 O O . GLU A 1 170 ? -6.627 5.036 24.940 1.00 81.00 170 GLU A O 1
ATOM 1278 N N . SER A 1 171 ? -5.387 3.398 24.026 1.00 73.75 171 SER A N 1
ATOM 1279 C CA . SER A 1 171 ? -5.432 2.510 25.195 1.00 73.75 171 SER A CA 1
ATOM 1280 C C . SER A 1 171 ? -4.748 3.127 26.421 1.00 73.75 171 SER A C 1
ATOM 1282 O O . SER A 1 171 ? -5.252 3.008 27.537 1.00 73.75 171 SER A O 1
ATOM 1284 N N . ALA A 1 172 ? -3.635 3.843 26.225 1.00 72.38 172 ALA A N 1
ATOM 1285 C CA . ALA A 1 172 ? -2.943 4.572 27.287 1.00 72.38 172 ALA A CA 1
ATOM 1286 C C . ALA A 1 172 ? -3.784 5.742 27.828 1.00 72.38 172 ALA A C 1
ATOM 1288 O O . ALA A 1 172 ? -3.897 5.902 29.041 1.00 72.38 172 ALA A O 1
ATOM 1289 N N . GLY A 1 173 ? -4.432 6.513 26.946 1.00 64.69 173 GLY A N 1
ATOM 1290 C CA . GLY A 1 173 ? -5.342 7.590 27.349 1.00 64.69 173 GLY A CA 1
ATOM 1291 C C . GLY A 1 173 ? -6.570 7.083 28.113 1.00 64.69 173 GLY A C 1
ATOM 1292 O O . GLY A 1 173 ? -6.987 7.702 29.091 1.00 64.69 173 GLY A O 1
ATOM 1293 N N . ALA A 1 174 ? -7.111 5.924 27.725 1.00 65.12 174 ALA A N 1
ATOM 1294 C CA . ALA A 1 174 ? -8.190 5.262 28.455 1.00 65.12 174 ALA A CA 1
ATOM 1295 C C . ALA A 1 174 ? -7.738 4.773 29.843 1.00 65.12 174 ALA A C 1
ATOM 1297 O O . ALA A 1 174 ? -8.475 4.935 30.813 1.00 65.12 174 ALA A O 1
ATOM 1298 N N . GLY A 1 175 ? -6.515 4.242 29.958 1.00 67.62 175 GLY A N 1
ATOM 1299 C CA . GLY A 1 175 ? -5.922 3.832 31.234 1.00 67.62 175 GLY A CA 1
ATOM 1300 C C . GLY A 1 175 ? -5.779 4.990 32.222 1.00 67.62 175 GLY A C 1
ATOM 1301 O O . GLY A 1 175 ? -6.198 4.865 33.368 1.00 67.62 175 GLY A O 1
ATOM 1302 N N . THR A 1 176 ? -5.294 6.151 31.768 1.00 65.25 176 THR A N 1
ATOM 1303 C CA . THR A 1 176 ? -5.179 7.351 32.615 1.00 65.25 176 THR A CA 1
ATOM 1304 C C . THR A 1 176 ? -6.542 7.884 33.060 1.00 65.25 176 THR A C 1
ATOM 1306 O O . THR A 1 176 ? -6.675 8.343 34.190 1.00 65.25 176 THR A O 1
ATOM 1309 N N . LEU A 1 177 ? -7.576 7.801 32.214 1.00 61.75 177 LEU A N 1
ATOM 1310 C CA . LEU A 1 177 ? -8.940 8.169 32.610 1.00 61.75 177 LEU A CA 1
ATOM 1311 C C . LEU A 1 177 ? -9.510 7.208 33.658 1.00 61.75 177 LEU A C 1
ATOM 1313 O O . LEU A 1 177 ? -10.159 7.657 34.597 1.00 61.75 177 LEU A O 1
ATOM 1317 N N . ILE A 1 178 ? -9.258 5.904 33.528 1.00 61.88 178 ILE A N 1
ATOM 1318 C CA . ILE A 1 178 ? -9.682 4.904 34.518 1.00 61.88 178 ILE A CA 1
ATOM 1319 C C . ILE A 1 178 ? -8.950 5.130 35.846 1.00 61.88 178 ILE A C 1
ATOM 1321 O O . ILE A 1 178 ? -9.597 5.154 36.886 1.00 61.88 178 ILE A O 1
ATOM 1325 N N . GLU A 1 179 ? -7.646 5.398 35.820 1.00 67.88 179 GLU A N 1
ATOM 1326 C CA . GLU A 1 179 ? -6.846 5.688 37.017 1.00 67.88 179 GLU A CA 1
ATOM 1327 C C . GLU A 1 179 ? -7.266 7.007 37.691 1.00 67.88 179 GLU A C 1
ATOM 1329 O O . GLU A 1 179 ? -7.373 7.067 38.909 1.00 67.88 179 GLU A O 1
ATOM 1334 N N . GLN A 1 180 ? -7.626 8.042 36.922 1.00 59.88 180 GLN A N 1
ATOM 1335 C CA . GLN A 1 180 ? -8.198 9.286 37.462 1.00 59.88 180 GLN A CA 1
ATOM 1336 C C . GLN A 1 180 ? -9.605 9.102 38.054 1.00 59.88 180 GLN A C 1
ATOM 1338 O O . GLN A 1 180 ? -9.965 9.785 39.019 1.00 59.88 180 GLN A O 1
ATOM 1343 N N . LEU A 1 181 ? -10.413 8.198 37.490 1.00 58.81 181 LEU A N 1
ATOM 1344 C CA . LEU A 1 181 ? -11.716 7.821 38.044 1.00 58.81 181 LEU A CA 1
ATOM 1345 C C . LEU A 1 181 ? -11.561 6.979 39.319 1.00 58.81 181 LEU A C 1
ATOM 1347 O O . LEU A 1 181 ? -12.343 7.154 40.254 1.00 58.81 181 LEU A O 1
ATOM 1351 N N . GLU A 1 182 ? -10.545 6.119 39.378 1.00 61.72 182 GLU A N 1
ATOM 1352 C CA . GLU A 1 182 ? -10.196 5.310 40.547 1.00 61.72 182 GLU A CA 1
ATOM 1353 C C . GLU A 1 182 ? -9.631 6.186 41.677 1.00 61.72 182 GLU A C 1
ATOM 1355 O O . GLU A 1 182 ? -10.087 6.092 42.817 1.00 61.72 182 GLU A O 1
ATOM 1360 N N . ASP A 1 183 ? -8.750 7.138 41.372 1.00 55.09 183 ASP A N 1
ATOM 1361 C CA . ASP A 1 183 ? -8.170 8.050 42.364 1.00 55.09 183 ASP A CA 1
ATOM 1362 C C . ASP A 1 183 ? -9.193 9.093 42.857 1.00 55.09 183 ASP A C 1
ATOM 1364 O O . ASP A 1 183 ? -9.265 9.406 44.043 1.00 55.09 183 ASP A O 1
ATOM 1368 N N . SER A 1 184 ? -10.127 9.525 41.998 1.00 52.00 184 SER A N 1
ATOM 1369 C CA . SER A 1 184 ? -11.300 10.309 42.430 1.00 52.00 184 SER A CA 1
ATOM 1370 C C . SER A 1 184 ? -12.271 9.518 43.320 1.00 52.00 184 SER A C 1
ATOM 1372 O O . SER A 1 184 ? -13.132 10.116 43.973 1.00 52.00 184 SER A O 1
ATOM 1374 N N . SER A 1 185 ? -12.154 8.187 43.372 1.00 52.41 185 SER A N 1
ATOM 1375 C CA . SER A 1 185 ? -12.978 7.310 44.212 1.00 52.41 185 SER A CA 1
ATOM 1376 C C . SER A 1 185 ? -12.357 6.981 45.581 1.00 52.41 185 SER A C 1
ATOM 1378 O O . SER A 1 185 ? -13.039 6.401 46.429 1.00 52.41 185 SER A O 1
ATOM 1380 N N . THR A 1 186 ? -11.113 7.407 45.855 1.00 47.41 186 THR A N 1
ATOM 1381 C CA . THR A 1 186 ? -10.429 7.176 47.146 1.00 47.41 186 THR A CA 1
ATOM 1382 C C . THR A 1 186 ? -10.864 8.124 48.273 1.00 47.41 186 THR A C 1
ATOM 1384 O O . THR A 1 186 ? -10.541 7.885 49.438 1.00 47.41 186 THR A O 1
ATOM 1387 N N . THR A 1 187 ? -11.706 9.131 48.003 1.00 46.66 187 THR A N 1
ATOM 1388 C CA . THR A 1 187 ? -12.584 9.669 49.059 1.00 46.66 187 THR A CA 1
ATOM 1389 C C . THR A 1 187 ? -13.802 8.754 49.180 1.00 46.66 187 THR A C 1
ATOM 1391 O O . THR A 1 187 ? -14.474 8.520 48.177 1.00 46.66 187 THR A O 1
ATOM 1394 N N . PRO A 1 188 ? -14.138 8.222 50.373 1.00 40.62 188 PRO A N 1
ATOM 1395 C CA . PRO A 1 188 ? -15.136 7.168 50.506 1.00 40.62 188 PRO A CA 1
ATOM 1396 C C . PRO A 1 188 ? -16.531 7.735 50.240 1.00 40.62 188 PRO A C 1
ATOM 1398 O O . PRO A 1 188 ? -17.265 8.123 51.151 1.00 40.62 188 PRO A O 1
ATOM 1401 N N . ARG A 1 189 ? -16.942 7.784 48.974 1.00 47.91 189 ARG A N 1
ATOM 1402 C CA . ARG A 1 189 ? -18.312 8.112 48.612 1.00 47.91 189 ARG A CA 1
ATOM 1403 C C . ARG A 1 189 ? -19.101 6.819 48.674 1.00 47.91 189 ARG A C 1
ATOM 1405 O O . ARG A 1 189 ? -19.109 6.044 47.725 1.00 47.91 189 ARG A O 1
ATOM 1412 N N . ARG A 1 190 ? -19.780 6.588 49.808 1.00 44.41 190 ARG A N 1
ATOM 1413 C CA . ARG A 1 190 ? -20.824 5.557 49.928 1.00 44.41 190 ARG A CA 1
ATOM 1414 C C . ARG A 1 190 ? -21.747 5.670 48.717 1.00 44.41 190 ARG A C 1
ATOM 1416 O O . ARG A 1 190 ? -22.581 6.578 48.650 1.00 44.41 190 ARG A O 1
ATOM 1423 N N . VAL A 1 191 ? -21.597 4.746 47.774 1.00 52.94 191 VAL A N 1
ATOM 1424 C CA . VAL A 1 191 ? -22.495 4.611 46.635 1.00 52.94 191 VAL A CA 1
ATOM 1425 C C . VAL A 1 191 ? -23.798 4.070 47.202 1.00 52.94 191 VAL A C 1
ATOM 1427 O O . VAL A 1 191 ? -23.990 2.873 47.382 1.00 52.94 191 VAL A O 1
ATOM 1430 N N . THR A 1 192 ? -24.679 4.981 47.603 1.00 52.34 192 THR A N 1
ATOM 1431 C CA . THR A 1 192 ? -26.057 4.619 47.917 1.00 52.34 192 THR A CA 1
ATOM 1432 C C . THR A 1 192 ? -26.715 4.251 46.590 1.00 52.34 192 THR A C 1
ATOM 1434 O O . THR A 1 192 ? -26.708 5.088 45.682 1.00 52.34 192 THR A O 1
ATOM 1437 N N . PRO A 1 193 ? -27.240 3.021 46.438 1.00 53.56 193 PRO A N 1
ATOM 1438 C CA . PRO A 1 193 ? -27.825 2.585 45.181 1.00 53.56 193 PRO A CA 1
ATOM 1439 C C . PRO A 1 193 ? -28.923 3.559 44.754 1.00 53.56 193 PRO A C 1
ATOM 1441 O O . PRO A 1 193 ? -29.728 3.992 45.581 1.00 53.56 193 PRO A O 1
ATOM 1444 N N . THR A 1 194 ? -28.975 3.887 43.465 1.00 62.78 194 THR A N 1
ATOM 1445 C CA . THR A 1 194 ? -29.954 4.810 42.864 1.00 62.78 194 THR A CA 1
ATOM 1446 C C . THR A 1 194 ? -31.396 4.455 43.247 1.00 62.78 194 THR A C 1
ATOM 1448 O O . THR A 1 194 ? -32.207 5.341 43.505 1.00 62.78 194 THR A O 1
ATOM 1451 N N . TRP A 1 195 ? -31.682 3.163 43.425 1.00 59.38 195 TRP A N 1
ATOM 1452 C CA . TRP A 1 195 ? -32.971 2.646 43.888 1.00 59.38 195 TRP A CA 1
ATOM 1453 C C . TRP A 1 195 ? -33.339 3.056 45.321 1.00 59.38 195 TRP A C 1
ATOM 1455 O O . TRP A 1 195 ? -34.512 3.270 45.600 1.00 59.38 195 TRP A O 1
ATOM 1465 N N . VAL A 1 196 ? -32.367 3.260 46.219 1.00 68.44 196 VAL A N 1
ATOM 1466 C CA . VAL A 1 196 ? -32.607 3.741 47.595 1.00 68.44 196 VAL A CA 1
ATOM 1467 C C . VAL A 1 196 ? -33.023 5.215 47.598 1.00 68.44 196 VAL A C 1
ATOM 1469 O O . VAL A 1 196 ? -33.869 5.620 48.394 1.00 68.44 196 VAL A O 1
ATOM 1472 N N . LYS A 1 197 ? -32.473 6.024 46.682 1.00 64.56 197 LYS A N 1
ATOM 1473 C CA . LYS A 1 197 ? -32.901 7.421 46.485 1.00 64.56 197 LYS A CA 1
ATOM 1474 C C . LYS A 1 197 ? -34.279 7.497 45.829 1.00 64.56 197 LYS A C 1
ATOM 1476 O O . LYS A 1 197 ? -35.088 8.329 46.229 1.00 64.56 197 LYS A O 1
ATOM 1481 N N . LEU A 1 198 ? -34.557 6.597 44.885 1.00 67.75 198 LEU A N 1
ATOM 1482 C CA . LEU A 1 198 ? -35.856 6.496 44.224 1.00 67.75 198 LEU A CA 1
ATOM 1483 C C . LEU A 1 198 ? -36.961 6.082 45.212 1.00 67.75 198 LEU A C 1
ATOM 1485 O O . LEU A 1 198 ? -37.996 6.734 45.282 1.00 67.75 198 LEU A O 1
ATOM 1489 N N . LEU A 1 199 ? -36.700 5.065 46.043 1.00 70.06 199 LEU A N 1
ATOM 1490 C CA . LEU A 1 199 ? -37.622 4.600 47.084 1.00 70.06 199 LEU A CA 1
ATOM 1491 C C . LEU A 1 199 ? -37.900 5.678 48.131 1.00 70.06 199 LEU A C 1
ATOM 1493 O O . LEU A 1 199 ? -39.047 5.863 48.524 1.00 70.06 199 LEU A O 1
ATOM 1497 N N . ARG A 1 200 ? -36.873 6.427 48.549 1.00 71.25 200 ARG A N 1
ATOM 1498 C CA . ARG A 1 200 ? -37.050 7.530 49.498 1.00 71.25 200 ARG A CA 1
ATOM 1499 C C . ARG A 1 200 ? -37.946 8.631 48.927 1.00 71.25 200 ARG A C 1
ATOM 1501 O O . ARG A 1 200 ? -38.844 9.062 49.630 1.00 71.25 200 ARG A O 1
ATOM 1508 N N . ASN A 1 201 ? -37.759 9.021 47.664 1.00 72.31 201 ASN A N 1
ATOM 1509 C CA . ASN A 1 201 ? -38.585 10.050 47.019 1.00 72.31 201 ASN A CA 1
ATOM 1510 C C . ASN A 1 201 ? -40.045 9.629 46.797 1.00 72.31 201 ASN A C 1
ATOM 1512 O O . ASN A 1 201 ? -40.914 10.495 46.742 1.00 72.31 201 ASN A O 1
ATOM 1516 N N . ILE A 1 202 ? -40.314 8.329 46.658 1.00 73.00 202 ILE A N 1
ATOM 1517 C CA . ILE A 1 202 ? -41.678 7.796 46.535 1.00 73.00 202 ILE A CA 1
ATOM 1518 C C . ILE A 1 202 ? -42.354 7.724 47.914 1.00 73.00 202 ILE A C 1
ATOM 1520 O O . ILE A 1 202 ? -43.534 8.030 48.032 1.00 73.00 202 ILE A O 1
ATOM 1524 N N . LEU A 1 203 ? -41.605 7.380 48.967 1.00 70.44 203 LEU A N 1
ATOM 1525 C CA . LEU A 1 203 ? -42.122 7.273 50.337 1.00 70.44 203 LEU A CA 1
ATOM 1526 C C . LEU A 1 203 ? -42.340 8.622 51.041 1.00 70.44 203 LEU A C 1
ATOM 1528 O O . LEU A 1 203 ? -43.107 8.668 51.994 1.00 70.44 203 LEU A O 1
ATOM 1532 N N . THR A 1 204 ? -41.687 9.705 50.608 1.00 74.75 204 THR A N 1
ATOM 1533 C CA . THR A 1 204 ? -41.819 11.039 51.230 1.00 74.75 204 THR A CA 1
ATOM 1534 C C . THR A 1 204 ? -42.758 11.999 50.489 1.00 74.75 204 THR A C 1
ATOM 1536 O O . THR A 1 204 ? -42.828 13.161 50.870 1.00 74.75 204 THR A O 1
ATOM 1539 N N . ASN A 1 205 ? -43.440 11.556 49.424 1.00 54.25 205 ASN A N 1
ATOM 1540 C CA . ASN A 1 205 ? -44.367 12.380 48.625 1.00 54.25 205 ASN A CA 1
ATOM 1541 C C . ASN A 1 205 ? -45.859 12.055 48.863 1.00 54.25 205 ASN A C 1
ATOM 1543 O O . ASN A 1 205 ? -46.695 12.328 48.002 1.00 54.25 205 ASN A O 1
ATOM 1547 N N . HIS A 1 206 ? -46.191 11.503 50.032 1.00 52.88 206 HIS A N 1
ATOM 1548 C CA . HIS A 1 206 ? -47.556 11.439 50.559 1.00 52.88 206 HIS A CA 1
ATOM 1549 C C . HIS A 1 206 ? -47.620 12.092 51.937 1.00 52.88 206 HIS A C 1
ATOM 1551 O O . HIS A 1 206 ? -46.712 11.812 52.752 1.00 52.88 206 HIS A O 1
#

Radius of gyration: 27.45 Å; chains: 1; bounding box: 68×39×85 Å

pLDDT: mean 71.31, std 13.79, range [23.86, 89.56]